Protein AF-A0A1G2L990-F1 (afdb_monomer_lite)

pLDDT: mean 76.05, std 19.03, range [28.67, 97.75]

Secondary structure (DSSP, 8-state):
----------------------S---THHHHHHHHHHHHHHHHHHHHHHHHHHHHHHHHHHHHHHHHHHHHHHHHHHHHHHHHHHHHHHHHHHHHHHHHHHHHHHHHHHHHHTHHHHHHHHHHHH-HHHHHHHHHHHHHHHHHHHHHHHHHHHHHHHHHHHHHHHHHTT---HHHHHHHHHHHHHHHHHHHHHHHHHHHHHTTTT-S-HHHHHHHHHHHHHHHHHHHHHHHHHHHHHHHHHTT-S------PPP-

Organism: NCBI:txid1802279

Foldseek 3Di:
DDDDDDDDDDDDDDDDDDDDDDDDPDPVVVVVVVVVVVVVVVVVVVVVVVVVVVVVVVVVVVVVVVVVVVVVVVVVVVVVVVVVVVVVVVVVVVVVVVLVVVLVVLVVVLVVCLVVLQVLVCVPPNNVVSVVVSVVLVVLLVVLVVLLVVLVVLLVVLVVLLVVVVVVVDDLPLLVVLSVVLVVLSSVLSVLSSVLSVLSSCLSPDPPNVVSVVVSVVSSVVSVVSSVSSVVSSVVSVVSVVPVDDPPPPPPDDD

Sequence (255 aa):
MNDMYSMKKYLSQIAITAGAAALLAPVAALGAFHEQLQKDAAGKREKIQQEREELKQKIEDQRDTIKEKGHAIKEELKERTTAIKQELEVRRTAAKQQMQTEIKKLRDDFRGKAEARKEEMNKKFGEKRSERIEQFFAKMVEKFERAIDRLDTLAEKIQTRINAATAQGKDMTNAHANLAVAQGKIDEAEKGLADAKAKYAELGATADAKKKFAEVKALVQDVEQKVKDAHAALVRTIADTKGMGTTTATTNPSQ

Radius of gyration: 48.28 Å; chains: 1; bounding box: 78×94×150 Å

Structure (mmCIF, N/CA/C/O backbone):
data_AF-A0A1G2L990-F1
#
_entry.id   AF-A0A1G2L990-F1
#
loop_
_atom_site.group_PDB
_atom_site.id
_atom_site.type_symbol
_atom_site.label_atom_id
_atom_site.label_alt_id
_atom_site.label_comp_id
_atom_site.label_asym_id
_atom_site.label_entity_id
_atom_site.label_seq_id
_atom_site.pdbx_PDB_ins_code
_atom_site.Cartn_x
_atom_site.Cartn_y
_atom_site.Cartn_z
_atom_site.occupancy
_atom_site.B_iso_or_equiv
_atom_site.auth_seq_id
_atom_site.auth_comp_id
_atom_site.auth_asym_id
_atom_site.auth_atom_id
_atom_site.pdbx_PDB_model_num
ATOM 1 N N . MET A 1 1 ? -8.397 -77.496 95.666 1.00 38.72 1 MET A N 1
ATOM 2 C CA . MET A 1 1 ? -7.299 -76.516 95.768 1.00 38.72 1 MET A CA 1
ATOM 3 C C . MET A 1 1 ? -7.917 -75.293 96.422 1.00 38.72 1 MET A C 1
ATOM 5 O O . MET A 1 1 ? -8.684 -74.608 95.767 1.00 38.72 1 MET A O 1
ATOM 9 N N . ASN A 1 2 ? -7.918 -75.205 97.757 1.00 33.75 2 ASN A N 1
ATOM 10 C CA . ASN A 1 2 ? -6.762 -74.807 98.584 1.00 33.75 2 ASN A CA 1
ATOM 11 C C . ASN A 1 2 ? -6.104 -73.570 97.964 1.00 33.75 2 ASN A C 1
ATOM 13 O O . ASN A 1 2 ? -5.690 -73.620 96.816 1.00 33.75 2 ASN A O 1
ATOM 17 N N . ASP A 1 3 ? -5.947 -72.454 98.645 1.00 38.12 3 ASP A N 1
ATOM 18 C CA . ASP A 1 3 ? -5.990 -72.201 100.075 1.00 38.12 3 ASP A CA 1
ATOM 19 C C . ASP A 1 3 ? -5.835 -70.689 100.247 1.00 38.12 3 ASP A C 1
ATOM 21 O O . ASP A 1 3 ? -5.322 -70.047 99.335 1.00 38.12 3 ASP A O 1
ATOM 25 N N . MET A 1 4 ? -6.149 -70.200 101.449 1.00 35.50 4 MET A N 1
ATOM 26 C CA . MET A 1 4 ? -5.451 -69.084 102.108 1.00 35.50 4 MET A CA 1
ATOM 27 C C . MET A 1 4 ? -5.459 -67.710 101.410 1.00 35.50 4 MET A C 1
ATOM 29 O O . MET A 1 4 ? -5.170 -67.548 100.241 1.00 35.50 4 MET A O 1
ATOM 33 N N . TYR A 1 5 ? -5.650 -66.571 102.053 1.00 47.28 5 TYR A N 1
ATOM 34 C CA . TYR A 1 5 ? -5.570 -66.092 103.430 1.00 47.28 5 TYR A CA 1
ATOM 35 C C . TYR A 1 5 ? -5.968 -64.608 103.246 1.00 47.28 5 TYR A C 1
ATOM 37 O O . TYR A 1 5 ? -5.609 -64.001 102.246 1.00 47.28 5 TYR A O 1
ATOM 45 N N . SER A 1 6 ? -6.616 -63.874 104.129 1.00 44.12 6 SER A N 1
ATOM 46 C CA . SER A 1 6 ? -6.988 -64.037 105.521 1.00 44.12 6 SER A CA 1
ATOM 47 C C . SER A 1 6 ? -7.579 -62.678 105.919 1.00 44.12 6 SER A C 1
ATOM 49 O O . SER A 1 6 ? -7.308 -61.675 105.261 1.00 44.12 6 SER A O 1
ATOM 51 N N . MET A 1 7 ? -8.230 -62.641 107.083 1.00 33.84 7 MET A N 1
ATOM 52 C CA . MET A 1 7 ? -8.298 -61.455 107.945 1.00 33.84 7 MET A CA 1
ATOM 53 C C . MET A 1 7 ? -9.273 -60.350 107.478 1.00 33.84 7 MET A C 1
ATOM 55 O O . MET A 1 7 ? -9.065 -59.705 106.470 1.00 33.84 7 MET A O 1
ATOM 59 N N . LYS A 1 8 ? -10.336 -59.969 108.194 1.00 36.00 8 LYS A N 1
ATOM 60 C CA . LYS A 1 8 ? -10.748 -60.124 109.601 1.00 36.00 8 LYS A CA 1
ATOM 61 C C . LYS A 1 8 ? -12.284 -59.994 109.602 1.00 36.00 8 LYS A C 1
ATOM 63 O O . LYS A 1 8 ? -12.819 -59.124 108.936 1.00 36.00 8 LYS A O 1
ATOM 68 N N . LYS A 1 9 ? -13.021 -60.967 110.138 1.00 35.91 9 LYS A N 1
ATOM 69 C CA . LYS A 1 9 ? -13.464 -61.040 111.541 1.00 35.91 9 LYS A CA 1
ATOM 70 C C . LYS A 1 9 ? -14.477 -59.938 111.916 1.00 35.91 9 LYS A C 1
ATOM 72 O O . LYS A 1 9 ? -14.134 -58.765 111.934 1.00 35.91 9 LYS A O 1
ATOM 77 N N . TYR A 1 10 ? -15.655 -60.415 112.330 1.00 41.53 10 TYR A N 1
ATOM 78 C CA . TYR A 1 10 ? -16.691 -59.761 113.141 1.00 41.53 10 TYR A CA 1
ATOM 79 C C . TYR A 1 10 ? -17.744 -58.899 112.436 1.00 41.53 10 TYR A C 1
ATOM 81 O O . TYR A 1 10 ? -17.697 -57.675 112.406 1.00 41.53 10 TYR A O 1
ATOM 89 N N . LEU A 1 11 ? -18.796 -59.600 112.005 1.00 34.50 11 LEU A N 1
ATOM 90 C CA . LEU A 1 11 ? -20.166 -59.125 112.161 1.00 34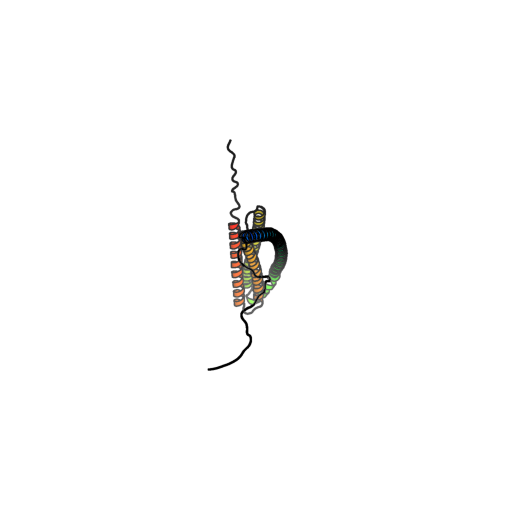.50 11 LEU A CA 1
ATOM 91 C C . LEU A 1 11 ? -20.481 -58.904 113.649 1.00 34.50 11 LEU A C 1
ATOM 93 O O . LEU A 1 11 ? -20.029 -59.669 114.501 1.00 34.50 11 LEU A O 1
ATOM 97 N N . SER A 1 12 ? -21.355 -57.925 113.896 1.00 38.62 12 SER A N 1
ATOM 98 C CA . SER A 1 12 ? -22.019 -57.609 115.167 1.00 38.62 12 SER A CA 1
ATOM 99 C C . SER A 1 12 ? -21.172 -56.813 116.175 1.00 38.62 12 SER A C 1
ATOM 101 O O . SER A 1 12 ? -20.545 -57.387 117.062 1.00 38.62 12 SER A O 1
ATOM 103 N N . GLN A 1 13 ? -21.231 -55.476 116.089 1.00 34.94 13 GLN A N 1
ATOM 104 C CA . GLN A 1 13 ? -21.965 -54.618 117.044 1.00 34.94 13 GLN A CA 1
ATOM 105 C C . GLN A 1 13 ? -21.786 -53.115 116.720 1.00 34.94 13 GLN A C 1
ATOM 107 O O . GLN A 1 13 ? -20.671 -52.650 116.539 1.00 34.94 13 GLN A O 1
ATOM 112 N N . ILE A 1 14 ? -22.925 -52.405 116.682 1.00 36.81 14 ILE A N 1
ATOM 113 C CA . ILE A 1 14 ? -23.180 -50.998 117.066 1.00 36.81 14 ILE A CA 1
ATOM 114 C C . ILE A 1 14 ? -22.254 -49.902 116.495 1.00 36.81 14 ILE A C 1
ATOM 116 O O . ILE A 1 14 ? -21.122 -49.761 116.935 1.00 36.81 14 ILE A O 1
ATOM 120 N N . ALA A 1 15 ? -22.800 -49.007 115.656 1.00 28.77 15 ALA A N 1
ATOM 121 C CA . ALA A 1 15 ? -22.884 -47.564 115.951 1.00 28.77 15 ALA A CA 1
ATOM 122 C C . ALA A 1 15 ? -23.345 -46.730 114.742 1.00 28.77 15 ALA A C 1
ATOM 124 O O . ALA A 1 15 ? -22.907 -46.893 113.609 1.00 28.77 15 ALA A O 1
ATOM 125 N N . ILE A 1 16 ? -24.232 -45.798 115.065 1.00 38.53 16 ILE A N 1
ATOM 126 C CA . ILE A 1 16 ? -24.655 -44.602 114.337 1.00 38.53 16 ILE A CA 1
ATOM 127 C C . ILE A 1 16 ? -23.441 -43.870 113.735 1.00 38.53 16 ILE A C 1
ATOM 129 O O . ILE A 1 16 ? -22.493 -43.611 114.468 1.00 38.53 16 ILE A O 1
ATOM 133 N N . THR A 1 17 ? -23.484 -43.480 112.453 1.00 31.38 17 THR A N 1
ATOM 134 C CA . THR A 1 17 ? -23.246 -42.096 111.964 1.00 31.38 17 THR A CA 1
ATOM 135 C C . THR A 1 17 ? -23.131 -42.013 110.432 1.00 31.38 17 THR A C 1
ATOM 137 O O . THR A 1 17 ? -22.339 -42.702 109.808 1.00 31.38 17 THR A O 1
ATOM 140 N N . ALA A 1 18 ? -23.944 -41.109 109.873 1.00 36.38 18 ALA A N 1
ATOM 141 C CA . ALA A 1 18 ? -23.727 -40.267 108.692 1.00 36.38 18 ALA A CA 1
ATOM 142 C C . ALA A 1 18 ? -23.198 -40.869 107.366 1.00 36.38 18 ALA A C 1
ATOM 144 O O . ALA A 1 18 ? -22.013 -41.127 107.204 1.00 36.38 18 ALA A O 1
ATOM 145 N N . GLY A 1 19 ? -24.061 -40.815 106.339 1.00 33.31 19 GLY A N 1
ATOM 146 C CA . GLY A 1 19 ? -23.653 -40.351 105.006 1.00 33.31 19 GLY A CA 1
ATOM 147 C C . GLY A 1 19 ? -23.638 -41.384 103.877 1.00 33.31 19 GLY A C 1
ATOM 148 O O . GLY A 1 19 ? -22.657 -42.092 103.711 1.00 33.31 19 GLY A O 1
ATOM 149 N N . ALA A 1 20 ? -24.700 -41.385 103.063 1.00 28.67 20 ALA A N 1
ATOM 150 C CA . ALA A 1 20 ? -24.732 -41.612 101.603 1.00 28.67 20 ALA A CA 1
ATOM 151 C C . ALA A 1 20 ? -26.210 -41.833 101.216 1.00 28.67 20 ALA A C 1
ATOM 153 O O . ALA A 1 20 ? -26.847 -42.755 101.702 1.00 28.67 20 ALA A O 1
ATOM 154 N N . ALA A 1 21 ? -26.870 -40.871 100.575 1.00 33.31 21 ALA A N 1
ATOM 155 C CA . ALA A 1 21 ? -26.838 -40.623 99.133 1.00 33.31 21 ALA A CA 1
ATOM 156 C C . ALA A 1 21 ? -27.882 -41.450 98.362 1.00 33.31 21 ALA A C 1
ATOM 158 O O . ALA A 1 21 ? -27.995 -42.658 98.523 1.00 33.31 21 ALA A O 1
ATOM 159 N N . ALA A 1 22 ? -28.560 -40.732 97.464 1.00 40.25 22 ALA A N 1
ATOM 160 C CA . ALA A 1 22 ? -29.404 -41.204 96.371 1.00 40.25 22 ALA A CA 1
ATOM 161 C C . ALA A 1 22 ? -30.767 -41.804 96.753 1.00 40.25 22 ALA A C 1
ATOM 163 O O . ALA A 1 22 ? -30.911 -42.989 97.018 1.00 40.25 22 ALA A O 1
ATOM 164 N N . LEU A 1 23 ? -31.813 -40.992 96.609 1.00 36.88 23 LEU A N 1
ATOM 165 C CA . LEU A 1 23 ? -32.682 -41.015 95.424 1.00 36.88 23 LEU A CA 1
ATOM 166 C C . LEU A 1 23 ? -33.702 -39.876 95.561 1.00 36.88 23 LEU A C 1
ATOM 168 O O . LEU A 1 23 ? -34.157 -39.599 96.662 1.00 36.88 23 LEU A O 1
ATOM 172 N N . LEU A 1 24 ? -34.056 -39.251 94.435 1.00 39.59 24 LEU A N 1
ATOM 173 C CA . LEU A 1 24 ? -34.906 -38.055 94.278 1.00 39.59 24 LEU A CA 1
ATOM 174 C C . LEU A 1 24 ? -34.139 -36.724 94.226 1.00 39.59 24 LEU A C 1
ATOM 176 O O . LEU A 1 24 ? -34.369 -35.803 95.005 1.00 39.59 24 LEU A O 1
ATOM 180 N N . ALA A 1 25 ? -33.279 -36.587 93.212 1.00 39.22 25 ALA A N 1
ATOM 181 C CA . ALA A 1 25 ? -33.087 -35.271 92.611 1.00 39.22 25 ALA A CA 1
ATOM 182 C C . ALA A 1 25 ? -34.423 -34.857 91.954 1.00 39.22 25 ALA A C 1
ATOM 184 O O . ALA A 1 25 ? -34.970 -35.632 91.162 1.00 39.22 25 ALA A O 1
ATOM 185 N N . PRO A 1 26 ? -34.985 -33.684 92.286 1.00 44.38 26 PRO A N 1
ATOM 186 C CA . PRO A 1 26 ? -36.263 -33.255 91.749 1.00 44.38 26 PRO A CA 1
ATOM 187 C C . PRO A 1 26 ? -36.109 -32.933 90.261 1.00 44.38 26 PRO A C 1
ATOM 189 O O . PRO A 1 26 ? -35.151 -32.283 89.844 1.00 44.38 26 PRO A O 1
ATOM 192 N N . VAL A 1 27 ? -37.103 -33.334 89.471 1.00 44.50 27 VAL A N 1
ATOM 193 C CA . VAL A 1 27 ? -37.299 -33.013 88.042 1.00 44.50 27 VAL A CA 1
ATOM 194 C C . VAL A 1 27 ? -37.083 -31.513 87.727 1.00 44.50 27 VAL A C 1
ATOM 196 O O . VAL A 1 27 ? -36.709 -31.157 86.611 1.00 44.50 27 VAL A O 1
ATOM 199 N N . ALA A 1 28 ? -37.201 -30.635 88.730 1.00 45.59 28 ALA A N 1
ATOM 200 C CA . ALA A 1 28 ? -36.853 -29.214 88.676 1.00 45.59 28 ALA A CA 1
ATOM 201 C C . ALA A 1 28 ? -35.387 -28.916 88.272 1.00 45.59 28 ALA A C 1
ATOM 203 O O . ALA A 1 28 ? -35.143 -27.941 87.565 1.00 45.59 28 ALA A O 1
ATOM 204 N N . ALA A 1 29 ? -34.413 -29.755 88.651 1.00 43.62 29 ALA A N 1
ATOM 205 C CA . ALA A 1 29 ? -33.001 -29.562 88.292 1.00 43.62 29 ALA A CA 1
ATOM 206 C C . ALA A 1 29 ? -32.713 -29.866 86.805 1.00 43.62 29 ALA A C 1
ATOM 208 O O . ALA A 1 29 ? -31.840 -29.247 86.202 1.00 43.62 29 ALA A O 1
ATOM 209 N N . LEU A 1 30 ? -33.489 -30.770 86.193 1.00 42.56 30 LEU A N 1
ATOM 210 C CA . LEU A 1 30 ? -33.446 -31.067 84.754 1.00 42.56 30 LEU A CA 1
ATOM 211 C C . LEU A 1 30 ? -34.097 -29.950 83.921 1.00 42.56 30 LEU A C 1
ATOM 213 O O . LEU A 1 30 ? -33.585 -29.607 82.858 1.00 42.56 30 LEU A O 1
ATOM 217 N N . GLY A 1 31 ? -35.179 -29.345 84.425 1.00 48.66 31 GLY A N 1
ATOM 218 C CA . GLY A 1 31 ? -35.819 -28.175 83.814 1.00 48.66 31 GLY A CA 1
ATOM 219 C C . GLY A 1 31 ? -34.922 -26.934 83.821 1.00 48.66 31 GLY A C 1
ATOM 220 O O . GLY A 1 31 ? -34.741 -26.311 82.779 1.00 48.66 31 GLY A O 1
ATOM 221 N N . ALA A 1 32 ? -34.274 -26.639 84.953 1.00 52.16 32 ALA A N 1
ATOM 222 C CA . ALA A 1 32 ? -33.323 -25.531 85.068 1.00 52.16 32 ALA A CA 1
ATOM 223 C C . ALA A 1 32 ? -32.085 -25.716 84.168 1.00 52.16 32 ALA A C 1
ATOM 225 O O . ALA A 1 32 ? -31.617 -24.759 83.559 1.00 52.16 32 ALA A O 1
ATOM 226 N N . PHE A 1 33 ? -31.585 -26.948 84.013 1.00 43.53 33 PHE A N 1
ATOM 227 C CA . PHE A 1 33 ? -30.478 -27.258 83.099 1.00 43.53 33 PHE A CA 1
ATOM 228 C C . PHE A 1 33 ? -30.886 -27.147 81.618 1.00 43.53 33 PHE A C 1
ATOM 230 O O . PHE A 1 33 ? -30.103 -26.677 80.794 1.00 43.53 33 PHE A O 1
ATOM 237 N N . HIS A 1 34 ? -32.121 -27.522 81.268 1.00 50.34 34 HIS A N 1
ATOM 238 C CA . HIS A 1 34 ? -32.665 -27.351 79.917 1.00 50.34 34 HIS A CA 1
ATOM 239 C C . HIS A 1 34 ? -32.915 -25.873 79.576 1.00 50.34 34 HIS A C 1
ATOM 241 O O . HIS A 1 34 ? -32.639 -25.446 78.459 1.00 50.34 34 HIS A O 1
ATOM 247 N N . GLU A 1 35 ? -33.371 -25.073 80.540 1.00 56.19 35 GLU A N 1
ATOM 248 C CA . GLU A 1 35 ? -33.550 -23.626 80.387 1.00 56.19 35 GLU A CA 1
ATOM 249 C C . GLU A 1 35 ? -32.202 -22.890 80.264 1.00 56.19 35 GLU A C 1
ATOM 251 O O . GLU A 1 35 ? -32.053 -22.002 79.422 1.00 56.19 35 GLU A O 1
ATOM 256 N N . GLN A 1 36 ? -31.188 -23.312 81.029 1.00 56.59 36 GLN A N 1
ATOM 257 C CA . GLN A 1 36 ? -29.809 -22.831 80.903 1.00 56.59 36 GLN A CA 1
ATOM 258 C C . GLN A 1 36 ? -29.223 -23.183 79.524 1.00 56.59 36 GLN A C 1
ATOM 260 O O . GLN A 1 36 ? -28.659 -22.323 78.854 1.00 56.59 36 GLN A O 1
ATOM 265 N N . LEU A 1 37 ? -29.430 -24.419 79.053 1.00 55.28 37 LEU A N 1
ATOM 266 C CA . LEU A 1 37 ? -29.022 -24.861 77.715 1.00 55.28 37 LEU A CA 1
ATOM 267 C C . LEU A 1 37 ? -29.757 -24.116 76.596 1.00 55.28 37 LEU A C 1
ATOM 269 O O . LEU A 1 37 ? -29.153 -23.836 75.563 1.00 55.28 37 LEU A O 1
ATOM 273 N N . GLN A 1 38 ? -31.035 -23.774 76.778 1.00 60.31 38 GLN A N 1
ATOM 274 C CA . GLN A 1 38 ? -31.780 -22.959 75.818 1.00 60.31 38 GLN A CA 1
ATOM 275 C C . GLN A 1 38 ? -31.287 -21.510 75.789 1.00 60.31 38 GLN A C 1
ATOM 277 O O . GLN A 1 38 ? -31.164 -20.953 74.700 1.00 60.31 38 GLN A O 1
ATOM 282 N N . LYS A 1 39 ? -30.938 -20.919 76.939 1.00 65.75 39 LYS A N 1
ATOM 283 C CA . LYS A 1 39 ? -30.324 -19.582 77.013 1.00 65.75 39 LYS A CA 1
ATOM 284 C C . LYS A 1 39 ? -28.916 -19.558 76.415 1.00 65.75 39 LYS A C 1
ATOM 286 O O . LYS A 1 39 ? -28.614 -18.663 75.632 1.00 65.75 39 LYS A O 1
ATOM 291 N N . ASP A 1 40 ? -28.096 -20.573 76.675 1.00 66.69 40 ASP A N 1
ATOM 292 C CA . ASP A 1 40 ? -26.763 -20.709 76.075 1.00 66.69 40 ASP A CA 1
ATOM 293 C C . ASP A 1 40 ? -26.837 -20.974 74.564 1.00 66.69 40 ASP A C 1
ATOM 295 O O . ASP A 1 40 ? -26.035 -20.445 73.791 1.00 66.69 40 ASP A O 1
ATOM 299 N N . ALA A 1 41 ? -27.813 -21.766 74.110 1.00 64.75 41 ALA A N 1
ATOM 300 C CA . ALA A 1 41 ? -28.073 -21.981 72.690 1.00 64.75 41 ALA A CA 1
ATOM 301 C C . ALA A 1 41 ? -28.624 -20.719 72.007 1.00 64.75 41 ALA A C 1
ATOM 303 O O . ALA A 1 41 ? -28.250 -20.444 70.867 1.00 64.75 41 ALA A O 1
ATOM 304 N N . ALA A 1 42 ? -29.472 -19.942 72.686 1.00 68.25 42 ALA A N 1
ATOM 305 C CA . ALA A 1 42 ? -29.973 -18.659 72.202 1.00 68.25 42 ALA A CA 1
ATOM 306 C C . ALA A 1 42 ? -28.839 -17.631 72.084 1.00 68.25 42 ALA A C 1
ATOM 308 O O . ALA A 1 42 ? -28.648 -17.084 71.004 1.00 68.25 42 ALA A O 1
ATOM 309 N N . GLY A 1 43 ? -28.003 -17.473 73.115 1.00 73.62 43 GLY A N 1
ATOM 310 C CA . GLY A 1 43 ? -26.844 -16.575 73.077 1.00 73.62 43 GLY A CA 1
ATOM 311 C C . GLY A 1 43 ? -25.787 -16.992 72.046 1.00 73.62 43 GLY A C 1
ATOM 312 O O . GLY A 1 43 ? -25.187 -16.143 71.389 1.00 73.62 43 GLY A O 1
ATOM 313 N N . LYS A 1 44 ? -25.583 -18.300 71.824 1.00 71.50 44 LYS A N 1
ATOM 314 C CA . LYS A 1 44 ? -24.739 -18.796 70.720 1.00 71.50 44 LYS A CA 1
ATOM 315 C C . LYS A 1 44 ? -25.341 -18.493 69.347 1.00 71.50 44 LYS A C 1
ATOM 317 O O . LYS A 1 44 ? -24.598 -18.140 68.438 1.00 71.50 44 LYS A O 1
ATOM 322 N N . ARG A 1 45 ? -26.660 -18.621 69.176 1.00 70.56 45 ARG A N 1
ATOM 323 C CA . ARG A 1 45 ? -27.350 -18.265 67.922 1.00 70.56 45 ARG A CA 1
ATOM 324 C C . ARG A 1 45 ? -27.274 -16.770 67.639 1.00 70.56 45 ARG A C 1
ATOM 326 O O . ARG A 1 45 ? -27.046 -16.405 66.495 1.00 70.56 45 ARG A O 1
ATOM 333 N N . GLU A 1 46 ? -27.412 -15.943 68.666 1.00 72.56 46 GLU A N 1
ATOM 334 C CA . GLU A 1 46 ? -27.314 -14.486 68.573 1.00 72.56 46 GLU A CA 1
ATOM 335 C C . GLU A 1 46 ? -25.898 -14.052 68.162 1.00 72.56 46 GLU A C 1
ATOM 337 O O . GLU A 1 46 ? -25.742 -13.291 67.212 1.00 72.56 46 GLU A O 1
ATOM 342 N N . LYS A 1 47 ? -24.855 -14.652 68.758 1.00 76.75 47 LYS A N 1
ATOM 343 C CA . LYS A 1 47 ? -23.457 -14.450 68.331 1.00 76.75 47 LYS A CA 1
ATOM 344 C C . LYS A 1 47 ? -23.203 -14.899 66.892 1.00 76.75 47 LYS A C 1
ATOM 346 O O . LYS A 1 47 ? -22.584 -14.171 66.130 1.00 76.75 47 LYS A O 1
ATOM 351 N N . ILE A 1 48 ? -23.719 -16.063 66.491 1.00 75.44 48 ILE A N 1
ATOM 352 C CA . ILE A 1 48 ? -23.592 -16.557 65.108 1.00 75.44 48 ILE A CA 1
ATOM 353 C C . ILE A 1 48 ? -24.338 -15.646 64.120 1.00 75.44 48 ILE A C 1
ATOM 355 O O . ILE A 1 48 ? -23.906 -15.498 62.978 1.00 75.44 48 ILE A O 1
ATOM 359 N N . GLN A 1 49 ? -25.466 -15.053 64.518 1.00 73.06 49 GLN A N 1
ATOM 360 C CA . GLN A 1 49 ? -26.195 -14.087 63.693 1.00 73.06 49 GLN A CA 1
ATOM 361 C C . GLN A 1 49 ? -25.413 -12.781 63.546 1.00 73.06 49 GLN A C 1
ATOM 363 O O . GLN A 1 49 ? -25.240 -12.328 62.419 1.00 73.06 49 GLN A O 1
ATOM 368 N N . GLN A 1 50 ? -24.864 -12.249 64.640 1.00 79.25 50 GLN A N 1
ATOM 369 C CA . GLN A 1 50 ? -24.002 -11.063 64.622 1.00 79.25 50 GLN A CA 1
ATOM 370 C C . GLN A 1 50 ? -22.751 -11.285 63.759 1.00 79.25 50 GLN A C 1
ATOM 372 O O . GLN A 1 50 ? -22.465 -10.488 62.870 1.00 79.25 50 GLN A O 1
ATOM 377 N N . GLU A 1 51 ? -22.062 -12.419 63.921 1.00 76.38 51 GLU A N 1
ATOM 378 C CA . GLU A 1 51 ? -20.907 -12.786 63.089 1.00 76.38 51 GLU A CA 1
ATOM 379 C C . GLU A 1 51 ? -21.279 -12.933 61.604 1.00 76.38 51 GLU A C 1
ATOM 381 O O . GLU A 1 51 ? -20.492 -12.580 60.727 1.00 76.38 51 GLU A O 1
ATOM 386 N N . ARG A 1 52 ? -22.482 -13.436 61.292 1.00 71.88 52 ARG A N 1
ATOM 387 C CA . ARG A 1 52 ? -22.978 -13.530 59.909 1.00 71.88 52 ARG A CA 1
ATOM 388 C C . ARG A 1 52 ? -23.307 -12.168 59.315 1.00 71.88 52 ARG A C 1
ATOM 390 O O . ARG A 1 52 ? -23.035 -11.978 58.134 1.00 71.88 52 ARG A O 1
ATOM 397 N N . GLU A 1 53 ? -23.894 -11.256 60.083 1.00 80.69 53 GLU A N 1
ATOM 398 C CA . GLU A 1 53 ? -24.175 -9.889 59.632 1.00 80.69 53 GLU A CA 1
ATOM 399 C C . GLU A 1 53 ? -22.881 -9.111 59.389 1.00 80.69 53 GLU A C 1
ATOM 401 O O . GLU A 1 53 ? -22.714 -8.550 58.307 1.00 80.69 53 GLU A O 1
ATOM 406 N N . GLU A 1 54 ? -21.919 -9.187 60.311 1.00 81.25 54 GLU A N 1
ATOM 407 C CA . GLU A 1 54 ? -20.590 -8.593 60.129 1.00 81.25 54 GLU A CA 1
ATOM 408 C C . GLU A 1 54 ? -19.845 -9.192 58.931 1.00 81.25 54 GLU A C 1
ATOM 410 O O . GLU A 1 54 ? -19.206 -8.474 58.160 1.00 81.25 54 GLU A O 1
ATOM 415 N N . LEU A 1 55 ? -19.909 -10.516 58.751 1.00 79.31 55 LEU A N 1
ATOM 416 C CA . LEU A 1 55 ? -19.294 -11.182 57.605 1.00 79.31 55 LEU A CA 1
ATOM 417 C C . LEU A 1 55 ? -19.962 -10.753 56.294 1.00 79.31 55 LEU A C 1
ATOM 419 O O . LEU A 1 55 ? -19.274 -10.549 55.296 1.00 79.31 55 LEU A O 1
ATOM 423 N N . LYS A 1 56 ? -21.289 -10.596 56.288 1.00 80.94 56 LYS A N 1
ATOM 424 C CA . LYS A 1 56 ? -22.049 -10.153 55.116 1.00 80.94 56 LYS A CA 1
ATOM 425 C C . LYS A 1 56 ? -21.696 -8.713 54.738 1.00 80.94 56 LYS A C 1
ATOM 427 O O . LYS A 1 56 ? -21.441 -8.473 53.561 1.00 80.94 56 LYS A O 1
ATOM 432 N N . GLN A 1 57 ? -21.579 -7.820 55.722 1.00 82.75 57 GLN A N 1
ATOM 433 C CA . GLN A 1 57 ? -21.072 -6.457 55.527 1.00 82.75 57 GLN A CA 1
ATOM 434 C C . GLN A 1 57 ? -19.651 -6.458 54.959 1.00 82.75 57 GLN A C 1
ATOM 436 O O . GLN A 1 57 ? -19.417 -5.866 53.913 1.00 82.75 57 GLN A O 1
ATOM 441 N N . LYS A 1 58 ? -18.721 -7.217 55.556 1.00 83.94 58 LYS A N 1
ATOM 442 C CA . LYS A 1 58 ? -17.341 -7.320 55.046 1.00 83.94 58 LYS A CA 1
ATOM 443 C C . LYS A 1 58 ? -17.280 -7.831 53.604 1.00 83.94 58 LYS A C 1
ATOM 445 O O . LYS A 1 58 ? -16.441 -7.374 52.834 1.00 83.94 58 LYS A O 1
ATOM 450 N N . ILE A 1 59 ? -18.142 -8.781 53.234 1.00 78.62 59 ILE A N 1
ATOM 451 C CA . ILE A 1 59 ? -18.226 -9.303 51.863 1.00 78.62 59 ILE A CA 1
ATOM 452 C C . ILE A 1 59 ? -18.789 -8.247 50.900 1.00 78.62 59 ILE A C 1
ATOM 454 O O . ILE A 1 59 ? -18.289 -8.137 49.780 1.00 78.62 59 ILE A O 1
ATOM 458 N N . GLU A 1 60 ? -19.807 -7.482 51.302 1.00 77.81 60 GLU A N 1
ATOM 459 C CA . GLU A 1 60 ? -20.338 -6.364 50.508 1.00 77.81 60 GLU A CA 1
ATOM 460 C C . GLU A 1 60 ? -19.285 -5.277 50.298 1.00 77.81 60 GLU A C 1
ATOM 462 O O . GLU A 1 60 ? -18.995 -4.940 49.149 1.00 77.81 60 GLU A O 1
ATOM 467 N N . ASP A 1 61 ? -18.618 -4.848 51.369 1.00 84.00 61 ASP A N 1
ATOM 468 C CA . ASP A 1 61 ? -17.551 -3.851 51.316 1.00 84.00 61 ASP A CA 1
ATOM 469 C C . ASP A 1 61 ? -16.418 -4.310 50.391 1.00 84.00 61 ASP A C 1
ATOM 471 O O . ASP A 1 61 ? -15.988 -3.572 49.501 1.00 84.00 61 ASP A O 1
ATOM 475 N N . GLN A 1 62 ? -15.968 -5.565 50.529 1.00 76.44 62 GLN A N 1
ATOM 476 C CA . GLN A 1 62 ? -14.952 -6.151 49.651 1.00 76.44 62 GLN A CA 1
ATOM 477 C C . GLN A 1 62 ? -15.408 -6.205 48.193 1.00 76.44 62 GLN A C 1
ATOM 479 O O . GLN A 1 62 ? -14.621 -5.910 47.290 1.00 76.44 62 GLN A O 1
ATOM 484 N N . ARG A 1 63 ? -16.666 -6.574 47.936 1.00 79.31 63 ARG A N 1
ATOM 485 C CA . ARG A 1 63 ? -17.223 -6.625 46.582 1.00 79.31 63 ARG A CA 1
ATOM 486 C C . ARG A 1 63 ? -17.255 -5.238 45.952 1.00 79.31 63 ARG A C 1
ATOM 488 O O . ARG A 1 63 ? -16.920 -5.116 44.774 1.00 79.31 63 ARG A O 1
ATOM 495 N N . ASP A 1 64 ? -17.626 -4.216 46.708 1.00 85.69 64 ASP A N 1
ATOM 496 C CA . ASP A 1 64 ? -17.660 -2.841 46.219 1.00 85.69 64 ASP A CA 1
ATOM 497 C C . ASP A 1 64 ? -16.247 -2.291 46.009 1.00 85.69 64 ASP A C 1
ATOM 499 O O . ASP A 1 64 ? -15.969 -1.751 44.937 1.00 85.69 64 ASP A O 1
ATOM 503 N N . THR A 1 65 ? -15.294 -2.604 46.897 1.00 81.31 65 THR A N 1
ATOM 504 C CA . THR A 1 65 ? -13.878 -2.256 46.671 1.00 81.31 65 THR A CA 1
ATOM 505 C C . THR A 1 65 ? -13.319 -2.924 45.408 1.00 81.31 65 THR A C 1
ATOM 507 O O . THR A 1 65 ? -12.529 -2.334 44.669 1.00 81.31 65 THR A O 1
ATOM 510 N N . ILE A 1 66 ? -13.697 -4.181 45.147 1.00 78.75 66 ILE A N 1
ATOM 511 C CA . ILE A 1 66 ? -13.284 -4.914 43.942 1.00 78.75 66 ILE A CA 1
ATOM 512 C C . ILE A 1 66 ? -13.913 -4.295 42.690 1.00 78.75 66 ILE A C 1
ATOM 514 O O . ILE A 1 66 ? -13.222 -4.165 41.679 1.00 78.75 66 ILE A O 1
ATOM 518 N N . LYS A 1 67 ? -15.188 -3.888 42.733 1.00 80.38 67 LYS A N 1
ATOM 519 C CA . LYS A 1 67 ? -15.835 -3.183 41.614 1.00 80.38 67 LYS A CA 1
ATOM 520 C C . LYS A 1 67 ? -15.146 -1.854 41.327 1.00 80.38 67 LYS A C 1
ATOM 522 O O . LYS A 1 67 ? -14.850 -1.587 40.167 1.00 80.38 67 LYS A O 1
ATOM 527 N N . GLU A 1 68 ? -14.858 -1.054 42.349 1.00 81.19 68 GLU A N 1
ATOM 528 C CA . GLU A 1 68 ? -14.166 0.232 42.198 1.00 81.19 68 GLU A CA 1
ATOM 529 C C . GLU A 1 68 ? -12.774 0.055 41.593 1.00 81.19 68 GLU A C 1
ATOM 531 O O . GLU A 1 68 ? -12.444 0.704 40.601 1.00 81.19 68 GLU A O 1
ATOM 536 N N . LYS A 1 69 ? -11.985 -0.897 42.109 1.00 80.25 69 LYS A N 1
ATOM 537 C CA . LYS A 1 69 ? -10.679 -1.243 41.530 1.00 80.25 69 LYS A CA 1
ATOM 538 C C . LYS A 1 69 ? -10.810 -1.760 40.099 1.00 80.25 69 LYS A C 1
ATOM 540 O O . LYS A 1 69 ? -10.013 -1.390 39.246 1.00 80.25 69 LYS A O 1
ATOM 545 N N . GLY A 1 70 ? -11.823 -2.576 39.813 1.00 74.19 70 GLY A N 1
ATOM 546 C CA . GLY A 1 70 ? -12.117 -3.058 38.465 1.00 74.19 70 GLY A CA 1
ATOM 547 C C . GLY A 1 70 ? -12.466 -1.926 37.494 1.00 74.19 70 GLY A C 1
ATOM 548 O O . GLY A 1 70 ? -11.985 -1.925 36.362 1.00 74.19 70 GLY A O 1
ATOM 549 N N . HIS A 1 71 ? -13.249 -0.939 37.935 1.00 80.56 71 HIS A N 1
ATOM 550 C CA . HIS A 1 71 ? -13.547 0.269 37.166 1.00 80.56 71 HIS A CA 1
ATOM 551 C C . HIS A 1 71 ? -12.298 1.123 36.943 1.00 80.56 71 HIS A C 1
ATOM 553 O O . HIS A 1 71 ? -12.035 1.496 35.803 1.00 80.56 71 HIS A O 1
ATOM 559 N N . ALA A 1 72 ? -11.496 1.360 37.982 1.00 81.25 72 ALA A N 1
ATOM 560 C CA . ALA A 1 72 ? -10.252 2.119 37.878 1.00 81.25 72 ALA A CA 1
ATOM 561 C C . ALA A 1 72 ? -9.266 1.465 36.897 1.00 81.25 72 ALA A C 1
ATOM 563 O O . ALA A 1 72 ? -8.773 2.126 35.988 1.00 81.25 72 ALA A O 1
ATOM 564 N N . ILE A 1 73 ? -9.063 0.147 37.006 1.00 78.19 73 ILE A N 1
ATOM 565 C CA . ILE A 1 73 ? -8.221 -0.617 36.076 1.00 78.19 73 ILE A CA 1
ATOM 566 C C . ILE A 1 73 ? -8.777 -0.531 34.654 1.00 78.19 73 ILE A C 1
ATOM 568 O O . ILE A 1 73 ? -8.014 -0.373 33.708 1.00 78.19 73 ILE A O 1
ATOM 572 N N . LYS A 1 74 ? -10.099 -0.631 34.473 1.00 76.69 74 LYS A N 1
ATOM 573 C CA . LYS A 1 74 ? -10.723 -0.548 33.147 1.00 76.69 74 LYS A CA 1
ATOM 574 C C . LYS A 1 74 ? -10.524 0.824 32.504 1.00 76.69 74 LYS A C 1
ATOM 576 O O . LYS A 1 74 ? -10.250 0.872 31.306 1.00 76.69 74 LYS A O 1
ATOM 581 N N . GLU A 1 75 ? -10.671 1.909 33.258 1.00 79.06 75 GLU A N 1
ATOM 582 C CA . GLU A 1 75 ? -10.422 3.260 32.747 1.00 79.06 75 GLU A CA 1
ATOM 583 C C . GLU A 1 75 ? -8.933 3.477 32.447 1.00 79.06 75 GLU A C 1
ATOM 585 O O . GLU A 1 75 ? -8.600 3.881 31.336 1.00 79.06 75 GLU A O 1
ATOM 590 N N . GLU A 1 76 ? -8.027 3.064 33.336 1.00 76.88 76 GLU A N 1
ATOM 591 C CA . GLU A 1 76 ? -6.580 3.145 33.091 1.00 76.88 76 GLU A CA 1
ATOM 592 C C . GLU A 1 76 ? -6.162 2.327 31.854 1.00 76.88 76 GLU A C 1
ATOM 594 O O . GLU A 1 76 ? -5.352 2.762 31.033 1.00 76.88 76 GLU A O 1
ATOM 599 N N . LEU A 1 77 ? -6.749 1.141 31.664 1.00 76.44 77 LEU A N 1
ATOM 600 C CA . LEU A 1 77 ? -6.488 0.308 30.493 1.00 76.44 77 LEU A CA 1
ATOM 601 C C . LEU A 1 77 ? -7.003 0.968 29.207 1.00 76.44 77 LEU A C 1
ATOM 603 O O . LEU A 1 77 ? -6.336 0.880 28.173 1.00 76.44 77 LEU A O 1
ATOM 607 N N . LYS A 1 78 ? -8.167 1.634 29.248 1.00 74.75 78 LYS A N 1
ATOM 608 C CA . LYS A 1 78 ? -8.679 2.411 28.108 1.00 74.75 78 LYS A CA 1
ATOM 609 C C . LYS A 1 78 ? -7.737 3.557 27.770 1.00 74.75 78 LYS A C 1
ATOM 611 O O . LYS A 1 78 ? -7.393 3.685 26.601 1.00 74.75 78 LYS A O 1
ATOM 616 N N . GLU A 1 79 ? -7.289 4.324 28.760 1.00 79.38 79 GLU A N 1
ATOM 617 C CA . GLU A 1 79 ? -6.362 5.448 28.576 1.00 79.38 79 GLU A CA 1
ATOM 618 C C . GLU A 1 79 ? -5.011 4.998 28.010 1.00 79.38 79 GLU A C 1
ATOM 620 O O . GLU A 1 79 ? -4.499 5.576 27.052 1.00 79.38 79 GLU A O 1
ATOM 625 N N . ARG A 1 80 ? -4.447 3.903 28.529 1.00 73.25 80 ARG A N 1
ATOM 626 C CA . ARG A 1 80 ? -3.219 3.316 27.972 1.00 73.25 80 ARG A CA 1
ATOM 627 C C . ARG A 1 80 ? -3.430 2.834 26.540 1.00 73.25 80 ARG A C 1
ATOM 629 O O . ARG A 1 80 ? -2.578 3.046 25.682 1.00 73.25 80 ARG A O 1
ATOM 636 N N . THR A 1 81 ? -4.573 2.214 26.258 1.00 66.81 81 THR A N 1
ATOM 637 C CA . THR A 1 81 ? -4.900 1.735 24.909 1.00 66.81 81 THR A CA 1
ATOM 638 C C . THR A 1 81 ? -5.095 2.893 23.928 1.00 66.81 81 THR A C 1
ATOM 640 O O . THR A 1 81 ? -4.650 2.796 22.783 1.00 66.81 81 THR A O 1
ATOM 643 N N . THR A 1 82 ? -5.738 3.992 24.334 1.00 76.75 82 THR A N 1
ATOM 644 C CA . THR A 1 82 ? -5.897 5.184 23.487 1.00 76.75 82 THR A CA 1
ATOM 645 C C . THR A 1 82 ? -4.560 5.877 23.250 1.00 76.75 82 THR A C 1
ATOM 647 O O . THR A 1 82 ? -4.269 6.212 22.103 1.00 76.75 82 THR A O 1
ATOM 650 N N . ALA A 1 83 ? -3.713 6.002 24.274 1.00 74.81 83 ALA A N 1
ATOM 651 C CA . ALA A 1 83 ? -2.371 6.565 24.141 1.00 74.81 83 ALA A CA 1
ATOM 652 C C . ALA A 1 83 ? -1.488 5.744 23.182 1.00 74.81 83 ALA A C 1
ATOM 654 O O . ALA A 1 83 ? -0.882 6.304 22.270 1.00 74.81 83 ALA A O 1
ATOM 655 N N . ILE A 1 84 ? -1.482 4.410 23.309 1.00 67.00 84 ILE A N 1
ATOM 656 C CA . ILE A 1 84 ? -0.741 3.516 22.399 1.00 67.00 84 ILE A CA 1
ATOM 657 C C . ILE A 1 84 ? -1.251 3.648 20.958 1.00 67.00 84 ILE A C 1
ATOM 659 O O . ILE A 1 84 ? -0.452 3.690 20.022 1.00 67.00 84 ILE A O 1
ATOM 663 N N . LYS A 1 85 ? -2.574 3.732 20.755 1.00 68.38 85 LYS A N 1
ATOM 664 C CA . LYS A 1 85 ? -3.155 3.948 19.420 1.00 68.38 85 LYS A CA 1
ATOM 665 C C . LYS A 1 85 ? -2.696 5.270 18.812 1.00 68.38 85 LYS A C 1
ATOM 667 O O . LYS A 1 85 ? -2.288 5.279 17.656 1.00 68.38 85 LYS A O 1
ATOM 672 N N . GLN A 1 86 ? -2.722 6.355 19.584 1.00 71.88 86 GLN A N 1
ATOM 673 C CA . GLN A 1 86 ? -2.265 7.668 19.125 1.00 71.88 86 GLN A CA 1
ATOM 674 C C . GLN A 1 86 ? -0.777 7.652 18.760 1.00 71.88 86 GLN A C 1
ATOM 676 O O . GLN A 1 86 ? -0.403 8.129 17.691 1.00 71.88 86 GLN A O 1
ATOM 681 N N . GLU A 1 87 ? 0.073 7.048 19.592 1.00 69.94 87 GLU A N 1
ATOM 682 C CA . GLU A 1 87 ? 1.503 6.930 19.296 1.00 69.94 87 GLU A CA 1
ATOM 683 C C . GLU A 1 87 ? 1.757 6.103 18.025 1.00 69.94 87 GLU A C 1
ATOM 685 O O . GLU A 1 87 ? 2.565 6.487 17.176 1.00 69.94 87 GLU A O 1
ATOM 690 N N . LEU A 1 88 ? 1.037 4.990 17.853 1.00 65.88 88 LEU A N 1
ATOM 691 C CA . LEU A 1 88 ? 1.117 4.169 16.646 1.00 65.88 88 LEU A CA 1
ATOM 692 C C . LEU A 1 88 ? 0.658 4.925 15.396 1.00 65.88 88 LEU A C 1
ATOM 694 O O . LEU A 1 88 ? 1.302 4.800 14.356 1.00 65.88 88 LEU A O 1
ATOM 698 N N . GLU A 1 89 ? -0.410 5.721 15.470 1.00 70.62 89 GLU A N 1
ATOM 699 C CA . GLU A 1 89 ? -0.855 6.561 14.352 1.00 70.62 89 GLU A CA 1
ATOM 700 C C . GLU A 1 89 ? 0.181 7.631 13.989 1.00 70.62 89 GLU A C 1
ATOM 702 O O . GLU A 1 89 ? 0.481 7.824 12.808 1.00 70.62 89 GLU A O 1
ATOM 707 N N . VAL A 1 90 ? 0.803 8.273 14.981 1.00 76.06 90 VAL A N 1
ATOM 708 C CA . VAL A 1 90 ? 1.888 9.242 14.752 1.00 76.06 90 VAL A CA 1
ATOM 709 C C . VAL A 1 90 ? 3.090 8.563 14.095 1.00 76.06 90 VAL A C 1
ATOM 711 O O . VAL A 1 90 ? 3.595 9.040 13.080 1.00 76.06 90 VAL A O 1
ATOM 714 N N . ARG A 1 91 ? 3.524 7.403 14.601 1.00 68.81 91 ARG A N 1
ATOM 715 C CA . ARG A 1 91 ? 4.622 6.643 13.981 1.00 68.81 91 ARG A CA 1
ATOM 716 C C . ARG A 1 91 ? 4.275 6.200 12.563 1.00 68.81 91 ARG A C 1
ATOM 718 O O . ARG A 1 91 ? 5.120 6.282 11.677 1.00 68.81 91 ARG A O 1
ATOM 725 N N . ARG A 1 92 ? 3.037 5.761 12.327 1.00 71.25 92 ARG A N 1
ATOM 726 C CA . ARG A 1 92 ? 2.569 5.320 11.008 1.00 71.25 92 ARG A CA 1
ATOM 727 C C . ARG A 1 92 ? 2.518 6.471 10.009 1.00 71.25 92 ARG A C 1
ATOM 729 O O . ARG A 1 92 ? 2.943 6.296 8.872 1.00 71.25 92 ARG A O 1
ATOM 736 N N . THR A 1 93 ? 2.035 7.639 10.418 1.00 76.19 93 THR A N 1
ATOM 737 C CA . THR A 1 93 ? 1.998 8.831 9.558 1.00 76.19 93 THR A CA 1
ATOM 738 C C . THR A 1 93 ? 3.401 9.352 9.259 1.00 76.19 93 THR A C 1
ATOM 740 O O . THR A 1 93 ? 3.699 9.619 8.098 1.00 76.19 93 THR A O 1
ATOM 743 N N . ALA A 1 94 ? 4.292 9.399 10.253 1.00 77.31 94 ALA A N 1
ATOM 744 C CA . ALA A 1 94 ? 5.694 9.762 10.053 1.00 77.31 94 ALA A CA 1
ATOM 745 C C . ALA A 1 94 ? 6.413 8.784 9.107 1.00 77.31 94 ALA A C 1
ATOM 747 O O . ALA A 1 94 ? 7.073 9.212 8.160 1.00 77.31 94 ALA A O 1
ATOM 748 N N . ALA A 1 95 ? 6.228 7.475 9.301 1.00 73.81 95 ALA A N 1
ATOM 749 C CA . ALA A 1 95 ? 6.779 6.454 8.413 1.00 73.81 95 ALA A CA 1
ATOM 750 C C . ALA A 1 95 ? 6.217 6.574 6.987 1.00 73.81 95 ALA A C 1
ATOM 752 O O . ALA A 1 95 ? 6.978 6.496 6.023 1.00 73.81 95 ALA A O 1
ATOM 753 N N . LYS A 1 96 ? 4.908 6.833 6.834 1.00 74.94 96 LYS A N 1
ATOM 754 C CA . LYS A 1 96 ? 4.282 7.073 5.524 1.00 74.94 96 LYS A CA 1
ATOM 755 C C . LYS A 1 96 ? 4.884 8.302 4.841 1.00 74.94 96 LYS A C 1
ATOM 757 O O . LYS A 1 96 ? 5.208 8.240 3.662 1.00 74.94 96 LYS A O 1
ATOM 762 N N . GLN A 1 97 ? 5.082 9.399 5.570 1.00 78.50 97 GLN A N 1
ATOM 763 C CA . GLN A 1 97 ? 5.699 10.612 5.029 1.00 78.50 97 GLN A CA 1
ATOM 764 C C . GLN A 1 97 ? 7.143 10.369 4.585 1.00 78.50 97 GLN A C 1
ATOM 766 O O . GLN A 1 97 ? 7.510 10.759 3.478 1.00 78.50 97 GLN A O 1
ATOM 771 N N . GLN A 1 98 ? 7.948 9.687 5.403 1.00 79.25 98 GLN A N 1
ATOM 772 C CA . GLN A 1 98 ? 9.313 9.312 5.029 1.00 79.25 98 GLN A CA 1
ATOM 773 C C . GLN A 1 98 ? 9.313 8.462 3.756 1.00 79.25 98 GLN A C 1
ATOM 775 O O . GLN A 1 98 ? 9.975 8.821 2.782 1.00 79.25 98 GLN A O 1
ATOM 780 N N . MET A 1 99 ? 8.478 7.423 3.711 1.00 74.62 99 MET A N 1
ATOM 781 C CA . MET A 1 99 ? 8.338 6.562 2.539 1.00 74.62 99 MET A CA 1
ATOM 782 C C . MET A 1 99 ? 7.926 7.359 1.293 1.00 74.62 99 MET A C 1
ATOM 784 O O . MET A 1 99 ? 8.560 7.237 0.248 1.00 74.62 99 MET A O 1
ATOM 788 N N . GLN A 1 100 ? 6.938 8.252 1.402 1.00 75.50 100 GLN A N 1
ATOM 789 C CA . GLN A 1 100 ? 6.524 9.122 0.299 1.00 75.50 100 GLN A CA 1
ATOM 790 C C . GLN A 1 100 ? 7.660 10.032 -0.183 1.00 75.50 100 GLN A C 1
ATOM 792 O O . GLN A 1 100 ? 7.801 10.252 -1.388 1.00 75.50 100 GLN A O 1
ATOM 797 N N . THR A 1 101 ? 8.488 10.569 0.719 1.00 82.50 101 THR A N 1
ATOM 798 C CA . THR A 1 101 ? 9.641 11.391 0.316 1.00 82.50 101 THR A CA 1
ATOM 799 C C . THR A 1 101 ? 10.708 10.577 -0.408 1.00 82.50 101 THR A C 1
ATOM 801 O O . THR A 1 101 ? 11.244 11.041 -1.414 1.00 82.50 101 THR A O 1
ATOM 804 N N . GLU A 1 102 ? 10.990 9.358 0.049 1.00 80.44 102 GLU A N 1
ATOM 805 C CA . GLU A 1 102 ? 11.931 8.453 -0.613 1.00 80.44 102 GLU A CA 1
ATOM 806 C C . GLU A 1 102 ? 11.418 8.024 -1.990 1.00 80.44 102 GLU A C 1
ATOM 808 O O . GLU A 1 102 ? 12.164 8.061 -2.967 1.00 80.44 102 GLU A O 1
ATOM 813 N N . ILE A 1 103 ? 10.125 7.717 -2.107 1.00 76.88 103 ILE A N 1
ATOM 814 C CA . ILE A 1 103 ? 9.491 7.371 -3.383 1.00 76.88 103 ILE A CA 1
ATOM 815 C C . ILE A 1 103 ? 9.519 8.553 -4.352 1.00 76.88 103 ILE A C 1
ATOM 817 O O . ILE A 1 103 ? 9.798 8.359 -5.536 1.00 76.88 103 ILE A O 1
ATOM 821 N N . LYS A 1 104 ? 9.269 9.780 -3.877 1.00 81.06 104 LYS A N 1
ATOM 822 C CA . LYS A 1 104 ? 9.404 10.989 -4.705 1.00 81.06 104 LYS A CA 1
ATOM 823 C C . LYS A 1 104 ? 10.830 11.149 -5.217 1.00 81.06 104 LYS A C 1
ATOM 825 O O . LYS A 1 104 ? 11.015 11.308 -6.419 1.00 81.06 104 LYS A O 1
ATOM 830 N N . LYS A 1 105 ? 11.831 10.993 -4.347 1.00 84.88 105 LYS A N 1
ATOM 831 C CA . LYS A 1 105 ? 13.240 11.007 -4.764 1.00 84.88 105 LYS A CA 1
ATOM 832 C C . LYS A 1 105 ? 13.524 9.936 -5.812 1.00 84.88 105 LYS A C 1
ATOM 834 O O . LYS A 1 105 ? 14.108 10.248 -6.835 1.00 84.88 105 LYS A O 1
ATOM 839 N N . LEU A 1 106 ? 13.050 8.705 -5.617 1.00 81.31 106 LEU A N 1
ATOM 840 C CA . LEU A 1 106 ? 13.201 7.622 -6.595 1.00 81.31 106 LEU A CA 1
ATOM 841 C C . LEU A 1 106 ? 12.496 7.923 -7.926 1.00 81.31 106 LEU A C 1
ATOM 843 O O . LEU A 1 106 ? 12.996 7.545 -8.984 1.00 81.31 106 LEU A O 1
ATOM 847 N N . ARG A 1 107 ? 11.336 8.590 -7.898 1.00 82.31 107 ARG A N 1
ATOM 848 C CA . ARG A 1 107 ? 10.605 9.047 -9.092 1.00 82.31 107 ARG A CA 1
ATOM 849 C C . ARG A 1 107 ? 11.424 10.087 -9.861 1.00 82.31 107 ARG A C 1
ATOM 851 O O . ARG A 1 107 ? 11.563 9.949 -11.077 1.00 82.31 107 ARG A O 1
ATOM 858 N N . ASP A 1 108 ? 12.003 11.055 -9.164 1.00 84.88 108 ASP A N 1
ATOM 859 C CA . ASP A 1 108 ? 12.823 12.106 -9.770 1.00 84.88 108 ASP A CA 1
ATOM 860 C C . ASP A 1 108 ? 14.154 11.553 -10.289 1.00 84.88 108 ASP A C 1
ATOM 862 O O . ASP A 1 108 ? 14.501 11.778 -11.448 1.00 84.88 108 ASP A O 1
ATOM 866 N N . ASP A 1 109 ? 14.836 10.721 -9.501 1.00 85.81 109 ASP A N 1
ATOM 867 C CA . ASP A 1 109 ? 16.048 10.003 -9.901 1.00 85.81 109 ASP A CA 1
ATOM 868 C C . ASP A 1 109 ? 15.813 9.143 -11.144 1.00 85.81 109 ASP A C 1
ATOM 870 O O . ASP A 1 109 ? 16.636 9.110 -12.063 1.00 85.81 109 ASP A O 1
ATOM 874 N N . PHE A 1 110 ? 14.677 8.443 -11.197 1.00 85.25 110 PHE A N 1
ATOM 875 C CA . PHE A 1 110 ? 14.330 7.612 -12.339 1.00 85.25 110 PHE A CA 1
ATOM 876 C C . PHE A 1 110 ? 14.158 8.445 -13.613 1.00 85.25 110 PHE A C 1
ATOM 878 O O . PHE A 1 110 ? 14.618 8.018 -14.675 1.00 85.25 110 PHE A O 1
ATOM 885 N N . ARG A 1 111 ? 13.532 9.625 -13.516 1.00 84.06 111 ARG A N 1
ATOM 886 C CA . ARG A 1 111 ? 13.368 10.555 -14.644 1.00 84.06 111 ARG A CA 1
ATOM 887 C C . ARG A 1 111 ? 14.698 11.197 -15.039 1.00 84.06 111 ARG A C 1
ATOM 889 O O . ARG A 1 111 ? 15.020 11.220 -16.221 1.00 84.06 111 ARG A O 1
ATOM 896 N N . GLY A 1 112 ? 15.498 11.634 -14.068 1.00 84.00 112 GLY A N 1
ATOM 897 C CA . GLY A 1 112 ? 16.796 12.269 -14.306 1.00 84.00 112 GLY A CA 1
ATOM 898 C C . GLY A 1 112 ? 17.821 11.338 -14.957 1.00 84.00 112 GLY A C 1
ATOM 899 O O . GLY A 1 112 ? 18.623 11.774 -15.775 1.00 84.00 112 GLY A O 1
ATOM 900 N N . LYS A 1 113 ? 17.764 10.034 -14.661 1.00 86.12 113 LYS A N 1
ATOM 901 C CA . LYS A 1 113 ? 18.674 9.025 -15.234 1.00 86.12 113 LYS A CA 1
ATOM 902 C C . LYS A 1 113 ? 18.201 8.455 -16.583 1.00 86.12 113 LYS A C 1
ATOM 904 O O . LYS A 1 113 ? 18.807 7.505 -17.071 1.00 86.12 113 LYS A O 1
ATOM 909 N N . ALA A 1 114 ? 17.135 8.990 -17.187 1.00 83.19 114 ALA A N 1
ATOM 910 C CA . ALA A 1 114 ? 16.551 8.438 -18.413 1.00 83.19 114 ALA A CA 1
ATOM 911 C C . ALA A 1 114 ? 17.499 8.492 -19.621 1.00 83.19 114 ALA A C 1
ATOM 913 O O . ALA A 1 114 ? 17.689 7.473 -20.282 1.00 83.19 114 ALA A O 1
ATOM 914 N N . GLU A 1 115 ? 18.144 9.634 -19.875 1.00 82.44 115 GLU A N 1
ATOM 915 C CA . GLU A 1 115 ? 19.068 9.776 -21.012 1.00 82.44 115 GLU A CA 1
ATOM 916 C C . GLU A 1 115 ? 20.296 8.869 -20.864 1.00 82.44 115 GLU A C 1
ATOM 918 O O . GLU A 1 115 ? 20.634 8.129 -21.785 1.00 82.44 115 GLU A O 1
ATOM 923 N N . ALA A 1 116 ? 20.888 8.809 -19.666 1.00 84.75 116 ALA A N 1
ATOM 924 C CA . ALA A 1 116 ? 22.005 7.908 -19.381 1.00 84.75 116 ALA A CA 1
ATOM 925 C C . ALA A 1 116 ? 21.635 6.429 -19.615 1.00 84.75 116 ALA A C 1
ATOM 927 O O . ALA A 1 116 ? 22.394 5.684 -20.239 1.00 84.75 116 ALA A O 1
ATOM 928 N N . ARG A 1 117 ? 20.436 6.001 -19.183 1.00 84.50 117 ARG A N 1
ATOM 929 C CA . ARG A 1 117 ? 19.932 4.646 -19.472 1.00 84.50 117 ARG A CA 1
ATOM 930 C C . ARG A 1 117 ? 19.720 4.426 -20.963 1.00 84.50 117 ARG A C 1
ATOM 932 O O . ARG A 1 117 ? 20.065 3.362 -21.470 1.00 84.50 117 ARG A O 1
ATOM 939 N N . LYS A 1 118 ? 19.157 5.408 -21.672 1.00 81.50 118 LYS A N 1
ATOM 940 C CA . LYS A 1 118 ? 18.914 5.327 -23.116 1.00 81.50 118 LYS A CA 1
ATOM 941 C C . LYS A 1 118 ? 20.225 5.136 -23.875 1.00 81.50 118 LYS A C 1
ATOM 943 O O . LYS A 1 118 ? 20.295 4.257 -24.729 1.00 81.50 118 LYS A O 1
ATOM 948 N N . GLU A 1 119 ? 21.272 5.881 -23.530 1.00 84.12 119 GLU A N 1
ATOM 949 C CA . GLU A 1 119 ? 22.607 5.730 -24.117 1.00 84.12 119 GLU A CA 1
ATOM 950 C C . GLU A 1 119 ? 23.217 4.349 -23.850 1.00 84.12 119 GLU A C 1
ATOM 952 O O . GLU A 1 119 ? 23.724 3.697 -24.768 1.00 84.12 119 GLU A O 1
ATOM 957 N N . GLU A 1 120 ? 23.145 3.868 -22.609 1.00 83.25 120 GLU A N 1
ATOM 958 C CA . GLU A 1 120 ? 23.660 2.548 -22.241 1.00 83.25 120 GLU A CA 1
ATOM 959 C C . GLU A 1 120 ? 22.906 1.427 -22.975 1.00 83.25 120 GLU A C 1
ATOM 961 O O . GLU A 1 120 ? 23.497 0.480 -23.501 1.00 83.25 120 GLU A O 1
ATOM 966 N N . MET A 1 121 ? 21.590 1.581 -23.103 1.00 81.19 121 MET A N 1
ATOM 967 C CA . MET A 1 121 ? 20.726 0.646 -23.805 1.00 81.19 121 MET A CA 1
ATOM 968 C C . MET A 1 121 ? 20.964 0.703 -25.326 1.00 81.19 121 MET A C 1
ATOM 970 O O . MET A 1 121 ? 21.007 -0.341 -25.979 1.00 81.19 121 MET A O 1
ATOM 974 N N . ASN A 1 122 ? 21.198 1.888 -25.910 1.00 83.94 122 ASN A N 1
ATOM 975 C CA . ASN A 1 122 ? 21.556 2.072 -27.326 1.00 83.94 122 ASN A CA 1
ATOM 976 C C . ASN A 1 122 ? 22.792 1.254 -27.714 1.00 83.94 122 ASN A C 1
ATOM 978 O O . ASN A 1 122 ? 22.777 0.610 -28.764 1.00 83.94 122 ASN A O 1
ATOM 982 N N . LYS A 1 123 ? 23.809 1.200 -26.842 1.00 83.94 123 LYS A N 1
ATOM 983 C CA . LYS A 1 123 ? 25.020 0.388 -27.056 1.00 83.94 123 LYS A CA 1
ATOM 984 C C . LYS A 1 123 ? 24.729 -1.116 -27.144 1.00 83.94 123 LYS A C 1
ATOM 986 O O . LYS A 1 123 ? 25.481 -1.833 -27.795 1.00 83.94 123 LYS A O 1
ATOM 991 N N . LYS A 1 124 ? 23.650 -1.602 -26.517 1.00 77.75 124 LYS A N 1
ATOM 992 C CA . LYS A 1 124 ? 23.320 -3.039 -26.439 1.00 77.75 124 LYS A CA 1
ATOM 993 C C . LYS A 1 124 ? 22.248 -3.511 -27.407 1.00 77.75 124 LYS A C 1
ATOM 995 O O . LYS A 1 124 ? 22.318 -4.637 -27.892 1.00 77.75 124 LYS A O 1
ATOM 1000 N N . PHE A 1 125 ? 21.236 -2.691 -27.663 1.00 78.44 125 PHE A N 1
ATOM 1001 C CA . PHE A 1 125 ? 20.054 -3.112 -28.423 1.00 78.44 125 PHE A CA 1
ATOM 1002 C C . PHE A 1 125 ? 19.856 -2.337 -29.724 1.00 78.44 125 PHE A C 1
ATOM 1004 O O . PHE A 1 125 ? 18.975 -2.700 -30.508 1.00 78.44 125 PHE A O 1
ATOM 1011 N N . GLY A 1 126 ? 20.665 -1.303 -29.960 1.00 83.56 126 GLY A N 1
ATOM 1012 C CA . GLY A 1 126 ? 20.483 -0.356 -31.050 1.00 83.56 126 GLY A CA 1
ATOM 1013 C C . GLY A 1 126 ? 19.393 0.676 -30.752 1.00 83.56 126 GLY A C 1
ATOM 1014 O O . GLY A 1 126 ? 18.426 0.419 -30.032 1.00 83.56 126 GLY A O 1
ATOM 1015 N N . GLU A 1 127 ? 19.536 1.850 -31.358 1.00 84.75 127 GLU A N 1
ATOM 1016 C CA . GLU A 1 127 ? 18.761 3.059 -31.058 1.00 84.75 127 GLU A CA 1
ATOM 1017 C C . GLU A 1 127 ? 17.237 2.851 -31.106 1.00 84.75 127 GLU A C 1
ATOM 1019 O O . GLU A 1 127 ? 16.534 3.059 -30.117 1.00 84.75 127 GLU A O 1
ATOM 1024 N N . LYS A 1 128 ? 16.719 2.309 -32.216 1.00 84.31 128 LYS A N 1
ATOM 1025 C CA . LYS A 1 128 ? 15.270 2.101 -32.413 1.00 84.31 128 LYS A CA 1
ATOM 1026 C C . LYS A 1 128 ? 14.644 1.095 -31.446 1.00 84.31 128 LYS A C 1
ATOM 1028 O O . LYS A 1 128 ? 13.426 1.089 -31.251 1.00 84.31 128 LYS A O 1
ATOM 1033 N N . ARG A 1 129 ? 15.418 0.142 -30.919 1.00 83.44 129 ARG A N 1
ATOM 1034 C CA . ARG A 1 129 ? 14.895 -0.856 -29.973 1.00 83.44 129 ARG A CA 1
ATOM 1035 C C . ARG A 1 129 ? 14.909 -0.291 -28.561 1.00 83.44 129 ARG A C 1
ATOM 1037 O O . ARG A 1 129 ? 13.897 -0.404 -27.877 1.00 83.44 129 ARG A O 1
ATOM 1044 N N . SER A 1 130 ? 16.002 0.352 -28.175 1.00 83.75 130 SER A N 1
ATOM 1045 C CA . SER A 1 130 ? 16.146 1.030 -26.888 1.00 83.75 130 SER A CA 1
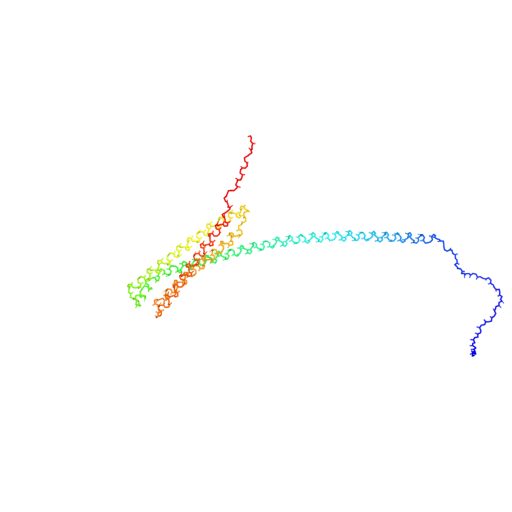ATOM 1046 C C . SER A 1 130 ? 15.106 2.124 -26.698 1.00 83.75 130 SER A C 1
ATOM 1048 O O . SER A 1 130 ? 14.444 2.160 -25.668 1.00 83.75 130 SER A O 1
ATOM 1050 N N . GLU A 1 131 ? 14.872 2.947 -27.721 1.00 86.75 131 GLU A N 1
ATOM 1051 C CA . GLU A 1 131 ? 13.854 3.993 -27.663 1.00 86.75 131 GLU A CA 1
ATOM 1052 C C . GLU A 1 131 ? 12.450 3.421 -27.420 1.00 86.75 131 GLU A C 1
ATOM 1054 O O . GLU A 1 131 ? 11.733 3.891 -26.540 1.00 86.75 131 GLU A O 1
ATOM 1059 N N . ARG A 1 132 ? 12.065 2.358 -28.139 1.00 86.88 132 ARG A N 1
ATOM 1060 C CA . ARG A 1 132 ? 10.759 1.706 -27.939 1.00 86.88 132 ARG A CA 1
ATOM 1061 C C . ARG A 1 132 ? 10.608 1.120 -26.538 1.00 86.88 132 ARG A C 1
ATOM 1063 O O . ARG A 1 132 ? 9.521 1.191 -25.968 1.00 86.88 132 ARG A O 1
ATOM 1070 N N . ILE A 1 133 ? 11.677 0.535 -26.000 1.00 86.38 133 ILE A N 1
ATOM 1071 C CA . ILE A 1 133 ? 11.683 -0.051 -24.657 1.00 86.38 133 ILE A CA 1
ATOM 1072 C C . ILE A 1 133 ? 11.546 1.048 -23.597 1.00 86.38 133 ILE A C 1
ATOM 1074 O O . ILE A 1 133 ? 10.662 0.939 -22.746 1.00 86.38 133 ILE A O 1
ATOM 1078 N N . GLU A 1 134 ? 12.336 2.123 -23.690 1.00 87.38 134 GLU A N 1
ATOM 1079 C CA . GLU A 1 134 ? 12.273 3.245 -22.742 1.00 87.38 134 GLU A CA 1
ATOM 1080 C C . GLU A 1 134 ? 10.903 3.916 -22.780 1.00 87.38 134 GLU A C 1
ATOM 1082 O O . GLU A 1 134 ? 10.278 4.107 -21.740 1.00 87.38 134 GLU A O 1
ATOM 1087 N N . GLN A 1 135 ? 10.376 4.196 -23.975 1.00 89.62 135 GLN A N 1
ATOM 1088 C CA . GLN A 1 135 ? 9.046 4.786 -24.121 1.00 89.62 135 GLN A CA 1
ATOM 1089 C C . GLN A 1 135 ? 7.950 3.893 -23.529 1.00 89.62 135 GLN A C 1
ATOM 1091 O O . GLN A 1 135 ? 7.020 4.396 -22.894 1.00 89.62 135 GLN A O 1
ATOM 1096 N N . PHE A 1 136 ? 8.026 2.575 -23.742 1.00 90.25 136 PHE A N 1
ATOM 1097 C CA . PHE A 1 136 ? 7.052 1.638 -23.188 1.00 90.25 136 PHE A CA 1
ATOM 1098 C C . PHE A 1 136 ? 7.108 1.619 -21.658 1.00 90.25 136 PHE A C 1
ATOM 1100 O O . PHE A 1 136 ? 6.074 1.774 -21.003 1.00 90.25 136 PHE A O 1
ATOM 1107 N N . PHE A 1 137 ? 8.308 1.472 -21.093 1.00 90.31 137 PHE A N 1
ATOM 1108 C CA . PHE A 1 137 ? 8.491 1.397 -19.649 1.00 90.31 137 PHE A CA 1
ATOM 1109 C C . PHE A 1 137 ? 8.123 2.720 -18.964 1.00 90.31 137 PHE A C 1
ATOM 1111 O O . PHE A 1 137 ? 7.393 2.708 -17.975 1.00 90.31 137 PHE A O 1
ATOM 1118 N N . ALA A 1 138 ? 8.518 3.862 -19.532 1.00 90.75 138 ALA A N 1
ATOM 1119 C CA . ALA A 1 138 ? 8.163 5.183 -19.017 1.00 90.75 138 ALA A CA 1
ATOM 1120 C C . ALA A 1 138 ? 6.641 5.399 -18.977 1.00 90.75 138 ALA A C 1
ATOM 1122 O O . ALA A 1 138 ? 6.102 5.786 -17.939 1.00 90.75 138 ALA A O 1
ATOM 1123 N N . LYS A 1 139 ? 5.923 5.070 -20.063 1.00 92.75 139 LYS A N 1
ATOM 1124 C CA . LYS A 1 139 ? 4.450 5.165 -20.109 1.00 92.75 139 LYS A CA 1
ATOM 1125 C C . LYS A 1 139 ? 3.778 4.253 -19.088 1.00 92.75 139 LYS A C 1
ATOM 1127 O O . LYS A 1 139 ? 2.743 4.600 -18.525 1.00 92.75 139 LYS A O 1
ATOM 1132 N N . MET A 1 140 ? 4.322 3.060 -18.886 1.00 93.12 140 MET A N 1
ATOM 1133 C CA . MET A 1 140 ? 3.804 2.108 -17.912 1.00 93.12 140 MET A CA 1
ATOM 1134 C C . MET A 1 140 ? 4.004 2.614 -16.479 1.00 93.12 140 MET A C 1
ATOM 1136 O O . MET A 1 140 ? 3.043 2.629 -15.712 1.00 93.12 140 MET A O 1
ATOM 1140 N N . VAL A 1 141 ? 5.209 3.083 -16.143 1.00 92.31 141 VAL A N 1
ATOM 1141 C CA . VAL A 1 141 ? 5.508 3.709 -14.848 1.00 92.31 141 VAL A CA 1
ATOM 1142 C C . VAL A 1 141 ? 4.561 4.874 -14.590 1.00 92.31 141 VAL A C 1
ATOM 1144 O O . VAL A 1 141 ? 3.913 4.905 -13.551 1.00 92.31 141 VAL A O 1
ATOM 1147 N N . GLU A 1 142 ? 4.409 5.781 -15.553 1.00 93.06 142 GLU A N 1
ATOM 1148 C CA . GLU A 1 142 ? 3.517 6.933 -15.432 1.00 93.06 142 GLU A CA 1
ATOM 1149 C C . GLU A 1 142 ? 2.061 6.521 -15.154 1.00 93.06 142 GLU A C 1
ATOM 1151 O O . GLU A 1 142 ? 1.388 7.125 -14.318 1.00 93.06 142 GLU A O 1
ATOM 1156 N N . LYS A 1 143 ? 1.562 5.474 -15.822 1.00 94.38 143 LYS A N 1
ATOM 1157 C CA . LYS A 1 143 ? 0.209 4.954 -15.577 1.00 94.38 143 LYS A CA 1
ATOM 1158 C C . LYS A 1 143 ? 0.050 4.416 -14.158 1.00 94.38 143 LYS A C 1
ATOM 1160 O O . LYS A 1 143 ? -0.967 4.710 -13.532 1.00 94.38 143 LYS A O 1
ATOM 1165 N N . PHE A 1 144 ? 1.022 3.653 -13.658 1.00 94.75 144 PHE A N 1
ATOM 1166 C CA . PHE A 1 144 ? 0.970 3.134 -12.292 1.00 94.75 144 PHE A CA 1
ATOM 1167 C C . PHE A 1 144 ? 1.095 4.243 -11.254 1.00 94.75 144 PHE A C 1
ATOM 1169 O O . PHE A 1 144 ? 0.306 4.259 -10.319 1.00 94.75 144 PHE A O 1
ATOM 1176 N N . GLU A 1 145 ? 1.992 5.211 -11.455 1.00 92.88 145 GLU A N 1
ATOM 1177 C CA . GLU A 1 145 ? 2.108 6.390 -10.588 1.00 92.88 145 GLU A CA 1
ATOM 1178 C C . GLU A 1 145 ? 0.774 7.127 -10.476 1.00 92.88 145 GLU A C 1
ATOM 1180 O O . GLU A 1 145 ? 0.272 7.330 -9.377 1.00 92.88 145 GLU A O 1
ATOM 1185 N N . ARG A 1 146 ? 0.135 7.434 -11.610 1.00 95.25 146 ARG A N 1
ATOM 1186 C CA . ARG A 1 146 ? -1.179 8.092 -11.615 1.00 95.25 146 ARG A CA 1
ATOM 1187 C C . ARG A 1 146 ? -2.266 7.247 -10.949 1.00 95.25 146 ARG A C 1
ATOM 1189 O O . ARG A 1 146 ? -3.159 7.798 -10.309 1.00 95.25 146 ARG A O 1
ATOM 1196 N N . ALA A 1 147 ? -2.240 5.928 -11.139 1.00 96.00 147 ALA A N 1
ATOM 1197 C CA . ALA A 1 147 ? -3.212 5.028 -10.525 1.00 96.00 147 ALA A CA 1
ATOM 1198 C C . ALA A 1 147 ? -3.055 4.996 -8.999 1.00 96.00 147 ALA A C 1
ATOM 1200 O O . ALA A 1 147 ? -4.050 5.136 -8.292 1.00 96.00 147 ALA A O 1
ATOM 1201 N N . ILE A 1 148 ? -1.821 4.871 -8.510 1.00 94.31 148 ILE A N 1
ATOM 1202 C CA . ILE A 1 148 ? -1.478 4.902 -7.086 1.00 94.31 148 ILE A CA 1
ATOM 1203 C C . ILE A 1 148 ? -1.874 6.252 -6.477 1.00 94.31 148 ILE A C 1
ATOM 1205 O O . ILE A 1 148 ? -2.639 6.267 -5.517 1.00 94.31 148 ILE A O 1
ATOM 1209 N N . ASP A 1 149 ? -1.473 7.374 -7.086 1.00 92.81 149 ASP A N 1
ATOM 1210 C CA . ASP A 1 149 ? -1.796 8.725 -6.599 1.00 92.81 149 ASP A CA 1
ATOM 1211 C C . ASP A 1 149 ? -3.331 8.922 -6.487 1.00 92.81 149 ASP A C 1
ATOM 1213 O O . ASP A 1 149 ? -3.851 9.501 -5.525 1.00 92.81 149 ASP A O 1
ATOM 1217 N N . ARG A 1 150 ? -4.099 8.382 -7.448 1.00 95.25 150 ARG A N 1
ATOM 1218 C CA . ARG A 1 150 ? -5.572 8.399 -7.416 1.00 95.25 150 ARG A CA 1
ATOM 1219 C C . ARG A 1 150 ? -6.146 7.521 -6.300 1.00 95.25 150 ARG A C 1
ATOM 1221 O O . ARG A 1 150 ? -7.144 7.917 -5.693 1.00 95.25 150 ARG A O 1
ATOM 1228 N N . LEU A 1 151 ? -5.575 6.338 -6.065 1.00 95.75 151 LEU A N 1
ATOM 1229 C CA . LEU A 1 151 ? -6.000 5.436 -4.991 1.00 95.75 151 LEU A CA 1
ATOM 1230 C C . LEU A 1 151 ? -5.723 6.047 -3.614 1.00 95.75 151 LEU A C 1
ATOM 1232 O O . LEU A 1 151 ? -6.607 5.988 -2.763 1.00 95.75 151 LEU A O 1
ATOM 1236 N N . ASP A 1 152 ? -4.571 6.692 -3.420 1.00 92.75 152 ASP A N 1
ATOM 1237 C CA . ASP A 1 152 ? -4.225 7.358 -2.158 1.00 92.75 152 ASP A CA 1
ATOM 1238 C C . ASP A 1 152 ? -5.182 8.527 -1.879 1.00 92.75 152 ASP A C 1
ATOM 1240 O O . ASP A 1 152 ? -5.825 8.577 -0.831 1.00 92.75 152 ASP A O 1
ATOM 1244 N N . THR A 1 153 ? -5.433 9.374 -2.886 1.00 92.69 153 THR A N 1
ATOM 1245 C CA . THR A 1 153 ? -6.428 10.461 -2.788 1.00 92.69 153 THR A CA 1
ATOM 1246 C C . THR A 1 153 ? -7.827 9.935 -2.430 1.00 92.69 153 THR A C 1
ATOM 1248 O O . THR A 1 153 ? -8.593 10.579 -1.706 1.00 92.69 153 THR A O 1
ATOM 1251 N N . LEU A 1 154 ? -8.218 8.776 -2.970 1.00 93.81 154 LEU A N 1
ATOM 1252 C CA . LEU A 1 154 ? -9.505 8.158 -2.653 1.00 93.81 154 LEU A CA 1
ATOM 1253 C C . LEU A 1 154 ? -9.522 7.607 -1.220 1.00 93.81 154 LEU A C 1
ATOM 1255 O O . LEU A 1 154 ? -10.510 7.813 -0.514 1.00 93.81 154 LEU A O 1
ATOM 1259 N N . ALA A 1 155 ? -8.441 6.957 -0.787 1.00 93.94 155 ALA A N 1
ATOM 1260 C CA . ALA A 1 155 ? -8.282 6.455 0.572 1.00 93.94 155 ALA A CA 1
ATOM 1261 C C . ALA A 1 155 ? -8.381 7.589 1.606 1.00 93.94 155 ALA A C 1
ATOM 1263 O O . ALA A 1 155 ? -9.102 7.445 2.592 1.00 93.94 155 ALA A O 1
ATOM 1264 N N . GLU A 1 156 ? -7.753 8.740 1.351 1.00 92.00 156 GLU A N 1
ATOM 1265 C CA . GLU A 1 156 ? -7.850 9.932 2.205 1.00 92.00 156 GLU A CA 1
ATOM 1266 C C . GLU A 1 156 ? -9.290 10.446 2.317 1.00 92.00 156 GLU A C 1
ATOM 1268 O O . GLU A 1 156 ? -9.807 10.636 3.418 1.00 92.00 156 GLU A O 1
ATOM 1273 N N . LYS A 1 157 ? -9.991 10.597 1.186 1.00 91.31 157 LYS A N 1
ATOM 1274 C CA . LYS A 1 157 ? -11.398 11.035 1.181 1.00 91.31 157 LYS A CA 1
ATOM 1275 C C . LYS A 1 157 ? -12.306 10.069 1.941 1.00 91.31 157 LYS A C 1
ATOM 1277 O O . LYS A 1 157 ? -13.242 10.504 2.616 1.00 91.31 157 LYS A O 1
ATOM 1282 N N . ILE A 1 158 ? -12.061 8.765 1.817 1.00 91.88 158 ILE A N 1
ATOM 1283 C CA . ILE A 1 158 ? -12.803 7.735 2.551 1.00 91.88 158 ILE A CA 1
ATOM 1284 C C . ILE A 1 158 ? -12.479 7.810 4.045 1.00 91.88 158 ILE A C 1
ATOM 1286 O O . ILE A 1 158 ? -13.410 7.782 4.846 1.00 91.88 158 ILE A O 1
ATOM 1290 N N . GLN A 1 159 ? -11.211 7.994 4.426 1.00 91.81 159 GLN A N 1
ATOM 1291 C CA . GLN A 1 159 ? -10.806 8.184 5.822 1.00 91.81 159 GLN A CA 1
ATOM 1292 C C . GLN A 1 159 ? -11.556 9.354 6.464 1.00 91.81 159 GLN A C 1
ATOM 1294 O O . GLN A 1 159 ? -12.109 9.205 7.552 1.00 91.81 159 GLN A O 1
ATOM 1299 N N . THR A 1 160 ? -11.634 10.500 5.779 1.00 91.12 160 THR A N 1
ATOM 1300 C CA . THR A 1 160 ? -12.385 11.666 6.267 1.00 91.12 160 THR A CA 1
ATOM 1301 C C . THR A 1 160 ? -13.859 11.332 6.498 1.00 91.12 160 THR A C 1
ATOM 1303 O O . THR A 1 160 ? -14.423 11.708 7.524 1.00 91.12 160 THR A O 1
ATOM 1306 N N . ARG A 1 161 ? -14.491 10.597 5.573 1.00 89.00 161 ARG A N 1
ATOM 1307 C CA . ARG A 1 161 ? -15.902 10.193 5.697 1.00 89.00 161 ARG A CA 1
ATOM 1308 C C . ARG A 1 161 ? -16.129 9.208 6.838 1.00 89.00 161 ARG A C 1
ATOM 1310 O O . ARG A 1 161 ? -17.103 9.367 7.566 1.00 89.00 161 ARG A O 1
ATOM 1317 N N . ILE A 1 162 ? -15.237 8.233 7.000 1.00 89.50 162 ILE A N 1
ATOM 1318 C CA . ILE A 1 162 ? -15.278 7.273 8.105 1.00 89.50 162 ILE A CA 1
ATOM 1319 C C . ILE A 1 162 ? -15.163 8.011 9.440 1.00 89.50 162 ILE A C 1
ATOM 1321 O O . ILE A 1 162 ? -16.022 7.837 10.296 1.00 89.50 162 ILE A O 1
ATOM 1325 N N . ASN A 1 163 ? -14.178 8.901 9.590 1.00 87.56 163 ASN A N 1
ATOM 1326 C CA . ASN A 1 163 ? -13.981 9.661 10.827 1.00 87.56 163 ASN A CA 1
ATOM 1327 C C . ASN A 1 163 ? -15.209 10.517 11.171 1.00 87.56 163 ASN A C 1
ATOM 1329 O O . ASN A 1 163 ? -15.644 10.539 12.321 1.00 87.56 163 ASN A O 1
ATOM 1333 N N . ALA A 1 164 ? -15.804 11.176 10.171 1.00 87.19 164 ALA A N 1
ATOM 1334 C CA . ALA A 1 164 ? -17.037 11.936 10.356 1.00 87.19 164 ALA A CA 1
ATOM 1335 C C . ALA A 1 164 ? -18.212 11.043 10.799 1.00 87.19 164 ALA A C 1
ATOM 1337 O O . ALA A 1 164 ? -19.019 11.454 11.627 1.00 87.19 164 ALA A O 1
ATOM 1338 N N . ALA A 1 165 ? -18.305 9.818 10.281 1.00 86.25 165 ALA A N 1
ATOM 1339 C CA . ALA A 1 165 ? -19.351 8.869 10.647 1.00 86.25 165 ALA A CA 1
ATOM 1340 C C . ALA A 1 165 ? -19.160 8.295 12.061 1.00 86.25 165 ALA A C 1
ATOM 1342 O O . ALA A 1 165 ? -20.127 8.192 12.816 1.00 86.25 165 ALA A O 1
ATOM 1343 N N . THR A 1 166 ? -17.918 7.990 12.442 1.00 85.44 166 THR A N 1
ATOM 1344 C CA . THR A 1 166 ? -17.553 7.558 13.797 1.00 85.44 166 THR A CA 1
ATOM 1345 C C . THR A 1 166 ? -17.872 8.650 14.819 1.00 85.44 166 THR A C 1
ATOM 1347 O O . THR A 1 166 ? -18.436 8.363 15.872 1.00 85.44 166 THR A O 1
ATOM 1350 N N . ALA A 1 167 ? -17.610 9.920 14.486 1.00 83.19 167 ALA A N 1
ATOM 1351 C CA . ALA A 1 167 ? -17.983 11.060 15.328 1.00 83.19 167 ALA A CA 1
ATOM 1352 C C . ALA A 1 167 ? -19.508 11.222 15.488 1.00 83.19 167 ALA A C 1
ATOM 1354 O O . ALA A 1 167 ? -19.971 11.743 16.497 1.00 83.19 167 ALA A O 1
ATOM 1355 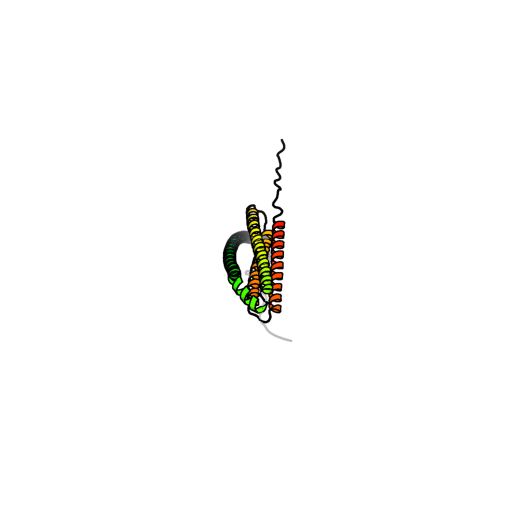N N . GLN A 1 168 ? -20.297 10.737 14.524 1.00 85.56 168 GLN A N 1
ATOM 1356 C CA . GLN A 1 168 ? -21.762 10.662 14.606 1.00 85.56 168 GLN A CA 1
ATOM 1357 C C . GLN A 1 168 ? -22.262 9.417 15.366 1.00 85.56 168 GLN A C 1
ATOM 1359 O O . GLN A 1 168 ? -23.462 9.148 15.367 1.00 85.56 168 GLN A O 1
ATOM 1364 N N . GLY A 1 169 ? -21.369 8.633 15.980 1.00 83.31 169 GLY A N 1
ATOM 1365 C CA . GLY A 1 169 ? -21.718 7.437 16.750 1.00 83.31 169 GLY A CA 1
ATOM 1366 C C . GLY A 1 169 ? -22.062 6.206 15.906 1.00 83.31 169 GLY A C 1
ATOM 1367 O O . GLY A 1 169 ? -22.598 5.238 16.441 1.00 83.31 169 GLY A O 1
ATOM 1368 N N . LYS A 1 170 ? -21.773 6.215 14.598 1.00 85.38 170 LYS A N 1
ATOM 1369 C CA . LYS A 1 170 ? -21.962 5.039 13.735 1.00 85.38 170 LYS A CA 1
ATOM 1370 C C . LYS A 1 170 ? -20.791 4.070 13.905 1.00 85.38 170 LYS A C 1
ATOM 1372 O O . LYS A 1 170 ? -19.639 4.497 13.936 1.00 85.38 170 LYS A O 1
ATOM 1377 N N . ASP A 1 171 ? -21.078 2.771 13.956 1.00 86.69 171 ASP A N 1
ATOM 1378 C CA . ASP A 1 171 ? -20.035 1.743 13.966 1.00 86.69 171 ASP A CA 1
ATOM 1379 C C . ASP A 1 171 ? -19.363 1.655 12.589 1.00 86.69 171 ASP A C 1
ATOM 1381 O O . ASP A 1 171 ? -19.995 1.325 11.586 1.00 86.69 171 ASP A O 1
ATOM 1385 N N . MET A 1 172 ? -18.071 1.979 12.552 1.00 87.69 172 MET A N 1
ATOM 1386 C CA . MET A 1 172 ? -17.237 1.974 11.349 1.00 87.69 172 MET A CA 1
ATOM 1387 C C . MET A 1 172 ? -16.092 0.960 11.442 1.00 87.69 172 MET A C 1
ATOM 1389 O O . MET A 1 172 ? -15.117 1.058 10.697 1.00 87.69 172 MET A O 1
ATOM 1393 N N . THR A 1 173 ? -16.181 -0.016 12.349 1.00 88.75 173 THR A N 1
ATOM 1394 C CA . THR A 1 173 ? -15.093 -0.967 12.627 1.00 88.75 173 THR A CA 1
ATOM 1395 C C . THR A 1 173 ? -14.621 -1.688 11.359 1.00 88.75 173 THR A C 1
ATOM 1397 O O . THR A 1 173 ? -13.426 -1.695 11.057 1.00 88.75 173 THR A O 1
ATOM 1400 N N . ASN A 1 174 ? -15.555 -2.210 10.556 1.00 88.12 174 ASN A N 1
ATOM 1401 C CA . ASN A 1 174 ? -15.232 -2.904 9.302 1.00 88.12 174 ASN A CA 1
ATOM 1402 C C . ASN A 1 174 ? -14.659 -1.957 8.239 1.00 88.12 174 ASN A C 1
ATOM 1404 O O . ASN A 1 174 ? -13.683 -2.294 7.567 1.00 88.12 174 ASN A O 1
ATOM 1408 N N . ALA A 1 175 ? -15.203 -0.741 8.137 1.00 90.25 175 ALA A N 1
ATOM 1409 C CA . ALA A 1 175 ? -14.716 0.262 7.199 1.00 90.25 175 ALA A CA 1
ATOM 1410 C C . ALA A 1 175 ? -13.272 0.687 7.528 1.00 90.25 175 ALA A C 1
ATOM 1412 O O . ALA A 1 175 ? -12.438 0.766 6.626 1.00 90.25 175 ALA A O 1
ATOM 1413 N N . HIS A 1 176 ? -12.943 0.885 8.811 1.00 88.88 176 HIS A N 1
ATOM 1414 C CA . HIS A 1 176 ? -11.574 1.155 9.262 1.00 88.88 176 HIS A CA 1
ATOM 1415 C C . HIS A 1 176 ? -10.619 0.003 8.925 1.00 88.88 176 HIS A C 1
ATOM 1417 O O . HIS A 1 176 ? -9.528 0.246 8.407 1.00 88.88 176 HIS A O 1
ATOM 1423 N N . ALA A 1 177 ? -11.030 -1.244 9.173 1.00 90.06 177 ALA A N 1
ATOM 1424 C CA . ALA A 1 177 ? -10.216 -2.416 8.864 1.00 90.06 177 ALA A CA 1
ATOM 1425 C C . ALA A 1 177 ? -9.948 -2.542 7.353 1.00 90.06 177 ALA A C 1
ATOM 1427 O O . ALA A 1 177 ? -8.797 -2.665 6.932 1.00 90.06 177 ALA A O 1
ATOM 1428 N N . ASN A 1 178 ? -10.989 -2.430 6.524 1.00 90.44 178 ASN A N 1
ATOM 1429 C CA . ASN A 1 178 ? -10.856 -2.518 5.070 1.00 90.44 178 ASN A CA 1
ATOM 1430 C C . ASN A 1 178 ? -10.054 -1.348 4.481 1.00 90.44 178 ASN A C 1
ATOM 1432 O O . ASN A 1 178 ? -9.269 -1.551 3.553 1.00 90.44 178 ASN A O 1
ATOM 1436 N N . LEU A 1 179 ? -10.182 -0.140 5.043 1.00 93.25 179 LEU A N 1
ATOM 1437 C CA . LEU A 1 179 ? -9.361 0.999 4.631 1.00 93.25 179 LEU A CA 1
ATOM 1438 C C . LEU A 1 179 ? -7.878 0.774 4.950 1.00 93.25 179 LEU A C 1
ATOM 1440 O O . LEU A 1 179 ? -7.023 1.089 4.125 1.00 93.25 179 LEU A O 1
ATOM 1444 N N . ALA A 1 180 ? -7.566 0.193 6.111 1.00 91.81 180 ALA A N 1
ATOM 1445 C CA . ALA A 1 180 ? -6.192 -0.144 6.465 1.00 91.81 180 ALA A CA 1
ATOM 1446 C C . ALA A 1 180 ? -5.594 -1.184 5.502 1.00 91.81 180 ALA A C 1
ATOM 1448 O O . ALA A 1 180 ? -4.442 -1.035 5.092 1.00 91.81 180 ALA A O 1
ATOM 1449 N N . VAL A 1 181 ? -6.382 -2.184 5.086 1.00 93.25 181 VAL A N 1
ATOM 1450 C CA . VAL A 1 181 ? -5.978 -3.153 4.051 1.00 93.25 181 VAL A CA 1
ATOM 1451 C C . VAL A 1 181 ? -5.708 -2.449 2.722 1.00 93.25 181 VAL A C 1
ATOM 1453 O O . VAL A 1 181 ? -4.673 -2.690 2.101 1.00 93.25 181 VAL A O 1
ATOM 1456 N N . ALA A 1 182 ? -6.600 -1.553 2.294 1.00 94.81 182 ALA A N 1
ATOM 1457 C CA . ALA A 1 182 ? -6.420 -0.797 1.060 1.00 94.81 182 ALA A CA 1
ATOM 1458 C C . ALA A 1 182 ? -5.138 0.047 1.077 1.00 94.81 182 ALA A C 1
ATOM 1460 O O . ALA A 1 182 ? -4.364 -0.007 0.125 1.00 94.81 182 ALA A O 1
ATOM 1461 N N . GLN A 1 183 ? -4.885 0.772 2.170 1.00 93.31 183 GLN A N 1
ATOM 1462 C CA . GLN A 1 183 ? -3.661 1.557 2.360 1.00 93.31 183 GLN A CA 1
ATOM 1463 C C . GLN A 1 183 ? -2.408 0.675 2.296 1.00 93.31 183 GLN A C 1
ATOM 1465 O O . GLN A 1 183 ? -1.477 1.004 1.572 1.00 93.31 183 GLN A O 1
ATOM 1470 N N . GLY A 1 184 ? -2.412 -0.485 2.962 1.00 92.62 184 GLY A N 1
ATOM 1471 C CA . GLY A 1 184 ? -1.291 -1.426 2.885 1.00 92.62 184 GLY A CA 1
ATOM 1472 C C . GLY A 1 184 ? -1.015 -1.908 1.456 1.00 92.62 184 GLY A C 1
ATOM 1473 O O . GLY A 1 184 ? 0.138 -1.999 1.045 1.00 92.62 184 GLY A O 1
ATOM 1474 N N . LYS A 1 185 ? -2.061 -2.151 0.657 1.00 95.88 185 LYS A N 1
ATOM 1475 C CA . LYS A 1 185 ? -1.910 -2.536 -0.756 1.00 95.88 185 LYS A CA 1
ATOM 1476 C C . LYS A 1 185 ? -1.399 -1.405 -1.648 1.00 95.88 185 LYS A C 1
ATOM 1478 O O . LYS A 1 185 ? -0.654 -1.684 -2.586 1.00 95.88 185 LYS A O 1
ATOM 1483 N N . ILE A 1 186 ? -1.751 -0.155 -1.351 1.00 94.50 186 ILE A N 1
ATOM 1484 C CA . ILE A 1 186 ? -1.176 1.024 -2.018 1.00 94.50 186 ILE A CA 1
ATOM 1485 C C . ILE A 1 186 ? 0.329 1.098 -1.718 1.00 94.50 186 ILE A C 1
ATOM 1487 O O . ILE A 1 186 ? 1.123 1.161 -2.656 1.00 94.50 186 ILE A O 1
ATOM 1491 N N . ASP A 1 187 ? 0.726 0.966 -0.449 1.00 91.75 187 ASP A N 1
ATOM 1492 C CA . ASP A 1 187 ? 2.136 0.992 -0.030 1.00 91.75 187 ASP A CA 1
ATOM 1493 C C . ASP A 1 187 ? 2.951 -0.152 -0.678 1.00 91.75 187 ASP A C 1
ATOM 1495 O O . ASP A 1 187 ? 4.084 0.031 -1.130 1.00 91.75 187 ASP A O 1
ATOM 1499 N N . GLU A 1 188 ? 2.377 -1.358 -0.757 1.00 93.06 188 GLU A N 1
ATOM 1500 C CA . GLU A 1 188 ? 2.992 -2.503 -1.441 1.00 93.06 188 GLU A CA 1
ATOM 1501 C C . GLU A 1 188 ? 3.153 -2.269 -2.953 1.00 93.06 188 GLU A C 1
ATOM 1503 O O . GLU A 1 188 ? 4.151 -2.710 -3.536 1.00 93.06 188 GLU A O 1
ATOM 1508 N N . ALA A 1 189 ? 2.185 -1.607 -3.599 1.00 95.31 189 ALA A N 1
ATOM 1509 C CA . ALA A 1 189 ? 2.250 -1.261 -5.019 1.00 95.31 189 ALA A CA 1
ATOM 1510 C C . ALA A 1 189 ? 3.326 -0.201 -5.292 1.00 95.31 189 ALA A C 1
ATOM 1512 O O . ALA A 1 189 ? 4.067 -0.317 -6.270 1.00 95.31 189 ALA A O 1
ATOM 1513 N N . GLU A 1 190 ? 3.455 0.796 -4.414 1.00 92.69 190 GLU A N 1
ATOM 1514 C CA . GLU A 1 190 ? 4.504 1.816 -4.488 1.00 92.69 190 GLU A CA 1
ATOM 1515 C C . GLU A 1 190 ? 5.903 1.207 -4.398 1.00 92.69 190 GLU A C 1
ATOM 1517 O O . GLU A 1 190 ? 6.756 1.483 -5.248 1.00 92.69 190 GLU A O 1
ATOM 1522 N N . LYS A 1 191 ? 6.120 0.328 -3.414 1.00 91.81 191 LYS A N 1
ATOM 1523 C CA . LYS A 1 191 ? 7.382 -0.408 -3.255 1.00 91.81 191 LYS A CA 1
ATOM 1524 C C . LYS A 1 191 ? 7.681 -1.283 -4.468 1.00 91.81 191 LYS A C 1
ATOM 1526 O O . LYS A 1 191 ? 8.766 -1.190 -5.032 1.00 91.81 191 LYS A O 1
ATOM 1531 N N . GLY A 1 192 ? 6.699 -2.056 -4.935 1.00 93.69 192 GLY A N 1
ATOM 1532 C CA . GLY A 1 192 ? 6.873 -2.894 -6.123 1.00 93.69 192 GLY A CA 1
ATOM 1533 C C . GLY A 1 192 ? 7.226 -2.081 -7.375 1.00 93.69 192 GLY A C 1
ATOM 1534 O O . GLY A 1 192 ? 8.048 -2.508 -8.187 1.00 93.69 192 GLY A O 1
ATOM 1535 N N . LEU A 1 193 ? 6.658 -0.879 -7.526 1.00 93.69 193 LEU A N 1
ATOM 1536 C CA . LEU A 1 193 ? 6.980 0.009 -8.642 1.00 93.69 193 LEU A CA 1
ATOM 1537 C C . LEU A 1 193 ? 8.400 0.581 -8.525 1.00 93.69 193 LEU A C 1
ATOM 1539 O O . LEU A 1 193 ? 9.084 0.725 -9.541 1.00 93.69 193 LEU A O 1
ATOM 1543 N N . ALA A 1 194 ? 8.856 0.897 -7.311 1.00 91.81 194 ALA A N 1
ATOM 1544 C CA . ALA A 1 194 ? 10.239 1.291 -7.055 1.00 91.81 194 ALA A CA 1
ATOM 1545 C C . ALA A 1 194 ? 11.224 0.161 -7.400 1.00 91.81 194 ALA A C 1
ATOM 1547 O O . ALA A 1 194 ? 12.199 0.399 -8.117 1.00 91.81 194 ALA A O 1
ATOM 1548 N N . ASP A 1 195 ? 10.922 -1.074 -6.998 1.00 91.25 195 ASP A N 1
ATOM 1549 C CA . ASP A 1 195 ? 11.737 -2.249 -7.322 1.00 91.25 195 ASP A CA 1
ATOM 1550 C C . ASP A 1 195 ? 11.788 -2.502 -8.835 1.00 91.25 195 ASP A C 1
ATOM 1552 O O . ASP A 1 195 ? 12.858 -2.751 -9.398 1.00 91.25 195 ASP A O 1
ATOM 1556 N N . ALA A 1 196 ? 10.650 -2.366 -9.528 1.00 92.62 196 ALA A N 1
ATOM 1557 C CA . ALA A 1 196 ? 10.584 -2.493 -10.982 1.00 92.62 196 ALA A CA 1
ATOM 1558 C C . ALA A 1 196 ? 11.465 -1.449 -11.688 1.00 92.62 196 ALA A C 1
ATOM 1560 O O . ALA A 1 196 ? 12.180 -1.786 -12.634 1.00 92.62 196 ALA A O 1
ATOM 1561 N N . LYS A 1 197 ? 11.457 -0.192 -11.219 1.00 91.38 197 LYS A N 1
ATOM 1562 C CA . LYS A 1 197 ? 12.329 0.881 -11.730 1.00 91.38 197 LYS A CA 1
ATOM 1563 C C . LYS A 1 197 ? 13.807 0.572 -11.505 1.00 91.38 197 LYS A C 1
ATOM 1565 O O . LYS A 1 197 ? 14.606 0.749 -12.425 1.00 91.38 197 LYS A O 1
ATOM 1570 N N . ALA A 1 198 ? 14.165 0.100 -10.311 1.00 88.94 198 ALA A N 1
ATOM 1571 C CA . ALA A 1 198 ? 15.538 -0.265 -9.976 1.00 88.94 198 ALA A CA 1
ATOM 1572 C C . ALA A 1 198 ? 16.036 -1.416 -10.863 1.00 88.94 198 ALA A C 1
ATOM 1574 O O . ALA A 1 198 ? 17.093 -1.310 -11.480 1.00 88.94 198 ALA A O 1
ATOM 1575 N N . LYS A 1 199 ? 15.232 -2.475 -11.023 1.00 88.94 199 LYS A N 1
ATOM 1576 C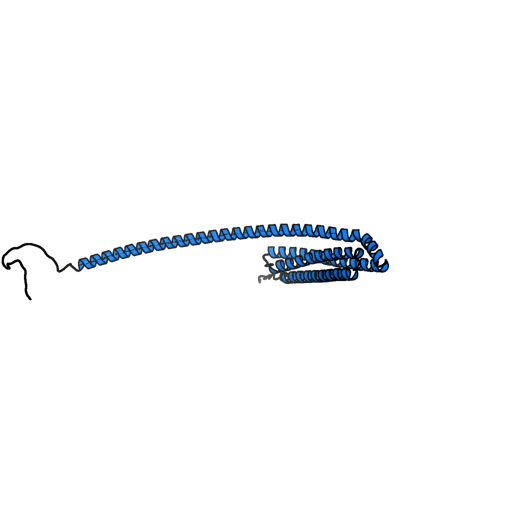 CA . LYS A 1 199 ? 15.573 -3.610 -11.895 1.00 88.94 199 LYS A CA 1
ATOM 1577 C C . LYS A 1 199 ? 15.641 -3.231 -13.366 1.00 88.94 199 LYS A C 1
ATOM 1579 O O . LYS A 1 199 ? 16.493 -3.745 -14.084 1.00 88.94 199 LYS A O 1
ATOM 1584 N N . TYR A 1 200 ? 14.786 -2.318 -13.813 1.00 89.06 200 TYR A N 1
ATOM 1585 C CA . TYR A 1 200 ? 14.852 -1.795 -15.171 1.00 89.06 200 TYR A CA 1
ATOM 1586 C C . TYR A 1 200 ? 16.151 -1.019 -15.423 1.00 89.06 200 TYR A C 1
ATOM 1588 O O . TYR A 1 200 ? 16.759 -1.178 -16.478 1.00 89.06 200 TYR A O 1
ATOM 1596 N N . ALA A 1 201 ? 16.636 -0.248 -14.445 1.00 85.31 201 ALA A N 1
ATOM 1597 C CA . ALA A 1 201 ? 17.910 0.459 -14.567 1.00 85.31 201 ALA A CA 1
ATOM 1598 C C . ALA A 1 201 ? 19.117 -0.486 -14.753 1.00 85.31 201 ALA A C 1
ATOM 1600 O O . ALA A 1 201 ? 20.090 -0.106 -15.392 1.00 85.31 201 ALA A O 1
ATOM 1601 N N . GLU A 1 202 ? 19.039 -1.738 -14.287 1.00 84.12 202 GLU A N 1
ATOM 1602 C CA . GLU A 1 202 ? 20.089 -2.754 -14.479 1.00 84.12 202 GLU A CA 1
AT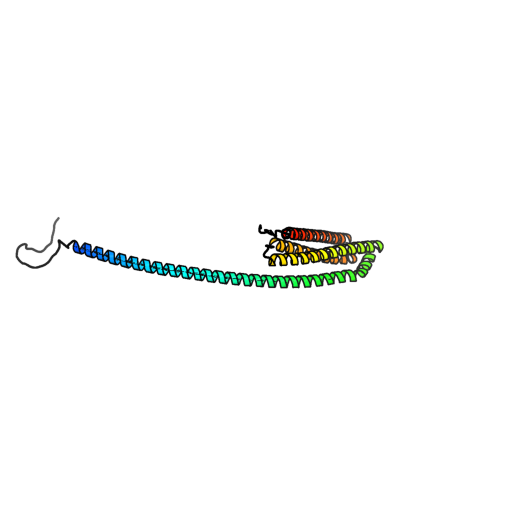OM 1603 C C . GLU A 1 202 ? 20.149 -3.329 -15.919 1.00 84.12 202 GLU A C 1
ATOM 1605 O O . GLU A 1 202 ? 21.095 -4.046 -16.266 1.00 84.12 202 GLU A O 1
ATOM 1610 N N . LEU A 1 203 ? 19.160 -3.055 -16.785 1.00 80.25 203 LEU A N 1
ATOM 1611 C CA . LEU A 1 203 ? 19.099 -3.624 -18.145 1.00 80.25 203 LEU A CA 1
ATOM 1612 C C . LEU A 1 203 ? 20.223 -3.127 -19.061 1.00 80.25 203 LEU A C 1
ATOM 1614 O O . LEU A 1 203 ? 20.717 -3.895 -19.888 1.00 80.25 203 LEU A O 1
ATOM 1618 N N . GLY A 1 204 ? 20.645 -1.870 -18.900 1.00 67.69 204 GLY A N 1
ATOM 1619 C CA . GLY A 1 204 ? 21.764 -1.288 -19.644 1.00 67.69 204 GLY A CA 1
ATOM 1620 C C . GLY A 1 204 ? 23.104 -1.947 -19.306 1.00 67.69 204 GLY A C 1
ATOM 1621 O O . GLY A 1 204 ? 23.949 -2.096 -20.183 1.00 67.69 204 GLY A O 1
ATOM 1622 N N . ALA A 1 205 ? 23.258 -2.480 -18.090 1.00 70.75 205 ALA A N 1
ATOM 1623 C CA . ALA A 1 205 ? 24.542 -2.931 -17.549 1.00 70.75 205 ALA A CA 1
ATOM 1624 C C . ALA A 1 205 ? 24.822 -4.437 -17.726 1.00 70.75 205 ALA A C 1
ATOM 1626 O O . ALA A 1 205 ? 25.975 -4.856 -17.779 1.00 70.75 205 ALA A O 1
ATOM 1627 N N . THR A 1 206 ? 23.804 -5.275 -17.955 1.00 69.69 206 THR A N 1
ATOM 1628 C CA . THR A 1 206 ? 23.951 -6.752 -17.934 1.00 69.69 206 THR A CA 1
ATOM 1629 C C . THR A 1 206 ? 24.039 -7.432 -19.312 1.00 69.69 206 THR A C 1
ATOM 1631 O O . THR A 1 206 ? 23.528 -6.912 -20.304 1.00 69.69 206 THR A O 1
ATOM 1634 N N . ALA A 1 207 ? 24.705 -8.593 -19.396 1.00 68.12 207 ALA A N 1
ATOM 1635 C CA . ALA A 1 207 ? 24.746 -9.426 -20.610 1.00 68.12 207 ALA A CA 1
ATOM 1636 C C . ALA A 1 207 ? 23.442 -10.233 -20.812 1.00 68.12 207 ALA A C 1
ATOM 1638 O O . ALA A 1 207 ? 22.978 -10.399 -21.940 1.00 68.12 207 ALA A O 1
ATOM 1639 N N . ASP A 1 208 ? 22.786 -10.643 -19.718 1.00 79.50 208 ASP A N 1
ATOM 1640 C CA . ASP A 1 208 ? 21.551 -11.448 -19.716 1.00 79.50 208 ASP A CA 1
ATOM 1641 C C . ASP A 1 208 ? 20.265 -10.607 -19.747 1.00 79.50 208 ASP A C 1
ATOM 1643 O O . ASP A 1 208 ? 19.346 -10.755 -18.932 1.00 79.50 208 ASP A O 1
ATOM 1647 N N . ALA A 1 209 ? 20.163 -9.734 -20.746 1.00 78.62 209 ALA A N 1
ATOM 1648 C CA . ALA A 1 209 ? 19.036 -8.822 -20.917 1.00 78.62 209 ALA A CA 1
ATOM 1649 C C . ALA A 1 209 ? 17.663 -9.516 -20.890 1.00 78.62 209 ALA A C 1
ATOM 1651 O O . ALA A 1 209 ? 16.717 -9.023 -20.279 1.00 78.62 209 ALA A O 1
ATOM 1652 N N . LYS A 1 210 ? 17.538 -10.684 -21.536 1.00 83.50 210 LYS A N 1
ATOM 1653 C CA . LYS A 1 210 ? 16.264 -11.417 -21.644 1.00 83.50 210 LYS A CA 1
ATOM 1654 C C . LYS A 1 210 ? 15.739 -11.868 -20.278 1.00 83.50 210 LYS A C 1
ATOM 1656 O O . LYS A 1 210 ? 14.538 -11.773 -20.033 1.00 83.50 210 LYS A O 1
ATOM 1661 N N . LYS A 1 211 ? 16.630 -12.327 -19.395 1.00 86.25 211 LYS A N 1
ATOM 1662 C CA . LYS A 1 211 ? 16.276 -12.740 -18.032 1.00 86.25 211 LYS A CA 1
ATOM 1663 C C . LYS A 1 211 ? 15.833 -11.534 -17.205 1.00 86.25 211 LYS A C 1
ATOM 1665 O O . LYS A 1 211 ? 14.774 -11.574 -16.589 1.00 86.25 211 LYS A O 1
ATOM 1670 N N . LYS A 1 212 ? 16.573 -10.426 -17.286 1.00 85.00 212 LYS A N 1
ATOM 1671 C CA . LYS A 1 212 ? 16.230 -9.174 -16.599 1.00 85.00 212 LYS A CA 1
ATOM 1672 C C . LYS A 1 212 ? 14.902 -8.578 -17.065 1.00 85.00 212 LYS A C 1
ATOM 1674 O O . LYS A 1 212 ? 14.112 -8.142 -16.236 1.00 85.00 212 LYS A O 1
ATOM 1679 N N . PHE A 1 213 ? 14.589 -8.644 -18.360 1.00 86.94 213 PHE A N 1
ATOM 1680 C CA . PHE A 1 213 ? 13.266 -8.253 -18.858 1.00 86.94 213 PHE A CA 1
ATOM 1681 C C . PHE A 1 213 ? 12.139 -9.105 -18.268 1.00 86.94 213 PHE A C 1
ATOM 1683 O O . PHE A 1 213 ? 11.069 -8.572 -17.980 1.00 86.94 213 PHE A O 1
ATOM 1690 N N . ALA A 1 214 ? 12.361 -10.409 -18.082 1.00 90.50 214 ALA A N 1
ATOM 1691 C CA . ALA A 1 214 ? 11.378 -11.281 -17.446 1.00 90.50 214 ALA A CA 1
ATOM 1692 C C . ALA A 1 214 ? 11.175 -10.923 -15.963 1.00 90.50 214 ALA A C 1
ATOM 1694 O O . ALA A 1 214 ? 10.033 -10.862 -15.516 1.00 90.50 214 ALA A O 1
ATOM 1695 N N . GLU A 1 215 ? 12.254 -10.612 -15.235 1.00 90.50 215 GLU A N 1
ATOM 1696 C CA . GLU A 1 215 ? 12.195 -10.129 -13.845 1.00 90.50 215 GLU A CA 1
ATOM 1697 C C . GLU A 1 215 ? 11.411 -8.810 -13.741 1.00 90.50 215 GLU A C 1
ATOM 1699 O O . GLU A 1 215 ? 10.470 -8.710 -12.955 1.00 90.50 215 GLU A O 1
ATOM 1704 N N . VAL A 1 216 ? 11.729 -7.823 -14.588 1.00 91.81 216 VAL A N 1
ATOM 1705 C CA . VAL A 1 216 ? 11.005 -6.541 -14.640 1.00 91.81 216 VAL A CA 1
ATOM 1706 C C . VAL A 1 216 ? 9.527 -6.765 -14.957 1.00 91.81 216 VAL A C 1
ATOM 1708 O O . VAL A 1 216 ? 8.661 -6.191 -14.302 1.00 91.81 216 VAL A O 1
ATOM 1711 N N . LYS A 1 217 ? 9.215 -7.625 -15.932 1.00 92.50 217 LYS A N 1
ATOM 1712 C CA . LYS A 1 217 ? 7.830 -7.951 -16.289 1.00 92.50 217 LYS A CA 1
ATOM 1713 C C . LYS A 1 217 ? 7.073 -8.578 -15.116 1.00 92.50 217 LYS A C 1
ATOM 1715 O O . LYS A 1 217 ? 5.927 -8.204 -14.890 1.00 92.50 217 LYS A O 1
ATOM 1720 N N . ALA A 1 218 ? 7.689 -9.505 -14.385 1.00 94.94 218 ALA A N 1
ATOM 1721 C CA . ALA A 1 218 ? 7.059 -10.142 -13.232 1.00 94.94 218 ALA A CA 1
ATOM 1722 C C . ALA A 1 218 ? 6.736 -9.118 -12.132 1.00 94.94 218 ALA A C 1
ATOM 1724 O O . ALA A 1 218 ? 5.612 -9.096 -11.638 1.00 94.94 218 ALA A O 1
ATOM 1725 N N . LEU A 1 219 ? 7.676 -8.215 -11.825 1.00 94.69 219 LEU A N 1
ATOM 1726 C CA . LEU A 1 219 ? 7.450 -7.129 -10.865 1.00 94.69 219 LEU A CA 1
ATOM 1727 C C . LEU A 1 219 ? 6.308 -6.209 -11.300 1.00 94.69 219 LEU A C 1
ATOM 1729 O O . LEU A 1 219 ? 5.461 -5.842 -10.498 1.00 94.69 219 LEU A O 1
ATOM 1733 N N . VAL A 1 220 ? 6.243 -5.875 -12.586 1.00 94.19 220 VAL A N 1
ATOM 1734 C CA . VAL A 1 220 ? 5.158 -5.058 -13.143 1.00 94.19 220 VAL A CA 1
ATOM 1735 C C . VAL A 1 220 ? 3.796 -5.735 -12.995 1.00 94.19 220 VAL A C 1
ATOM 1737 O O . VAL A 1 220 ? 2.823 -5.072 -12.648 1.00 94.19 220 VAL A O 1
ATOM 1740 N N . GLN A 1 221 ? 3.712 -7.038 -13.265 1.00 96.25 221 GLN A N 1
ATOM 1741 C CA . GLN A 1 221 ? 2.465 -7.795 -13.119 1.00 96.25 221 GLN A CA 1
ATOM 1742 C C . GLN A 1 221 ? 2.024 -7.880 -11.655 1.00 96.25 221 GLN A C 1
ATOM 1744 O O . GLN A 1 221 ? 0.836 -7.783 -11.358 1.00 96.25 221 GLN A O 1
ATOM 1749 N N . ASP A 1 222 ? 2.979 -8.010 -10.739 1.00 95.94 222 ASP A N 1
ATOM 1750 C CA . ASP A 1 222 ? 2.720 -7.971 -9.304 1.00 95.94 222 ASP A CA 1
ATOM 1751 C C . ASP A 1 222 ? 2.226 -6.583 -8.846 1.00 95.94 222 ASP A C 1
ATOM 1753 O O . ASP A 1 222 ? 1.226 -6.484 -8.134 1.00 95.94 222 ASP A O 1
ATOM 1757 N N . VAL A 1 223 ? 2.834 -5.494 -9.337 1.00 96.44 223 VAL A N 1
ATOM 1758 C CA . VAL A 1 223 ? 2.342 -4.119 -9.112 1.00 96.44 223 VAL A CA 1
ATOM 1759 C C . VAL A 1 223 ? 0.920 -3.953 -9.644 1.00 96.44 223 VAL A C 1
ATOM 1761 O O . VAL A 1 223 ? 0.065 -3.397 -8.955 1.00 96.44 223 VAL A O 1
ATOM 1764 N N . GLU A 1 224 ? 0.636 -4.460 -10.845 1.00 96.88 224 GLU A N 1
ATOM 1765 C CA . GLU A 1 224 ? -0.708 -4.432 -11.4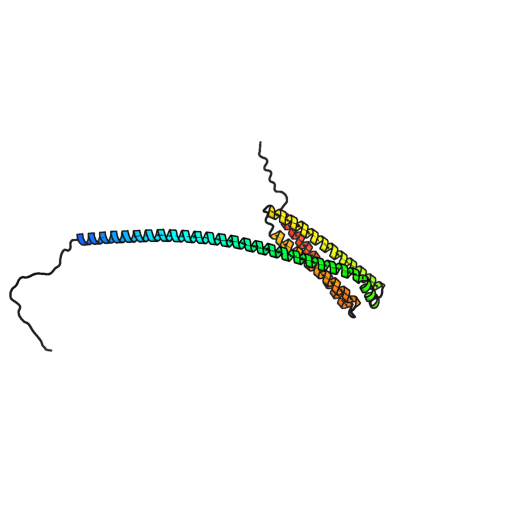22 1.00 96.88 224 GLU A CA 1
ATOM 1766 C C . GLU A 1 224 ? -1.727 -5.125 -10.514 1.00 96.88 224 GLU A C 1
ATOM 1768 O O . GLU A 1 224 ? -2.810 -4.580 -10.273 1.00 96.88 224 GLU A O 1
ATOM 1773 N N . GLN A 1 225 ? -1.382 -6.299 -9.984 1.00 97.75 225 GLN A N 1
ATOM 1774 C CA . GLN A 1 225 ? -2.255 -7.033 -9.080 1.00 97.75 225 GLN A CA 1
ATOM 1775 C C . GLN A 1 225 ? -2.487 -6.261 -7.778 1.00 97.75 225 GLN A C 1
ATOM 1777 O O . GLN A 1 225 ? -3.633 -6.090 -7.370 1.00 97.75 225 GLN A O 1
ATOM 1782 N N . LYS A 1 226 ? -1.435 -5.698 -7.176 1.00 97.06 226 LYS A N 1
ATOM 1783 C CA . LYS A 1 226 ? -1.545 -4.896 -5.948 1.00 97.06 226 LYS A CA 1
ATOM 1784 C C . LYS A 1 226 ? -2.412 -3.652 -6.131 1.00 97.06 226 LYS A C 1
ATOM 1786 O O . LYS A 1 226 ? -3.222 -3.344 -5.261 1.00 97.06 226 LYS A O 1
ATOM 1791 N N . VAL A 1 227 ? -2.318 -2.976 -7.278 1.00 97.25 227 VAL A N 1
ATOM 1792 C CA . VAL A 1 227 ? -3.191 -1.838 -7.620 1.00 97.25 227 VAL A CA 1
ATOM 1793 C C . VAL A 1 227 ? -4.657 -2.277 -7.732 1.00 97.25 227 VAL A C 1
ATOM 1795 O O . VAL A 1 227 ? -5.550 -1.582 -7.241 1.00 97.25 227 VAL A O 1
ATOM 1798 N N . LYS A 1 228 ? -4.929 -3.440 -8.339 1.00 97.69 228 LYS A N 1
ATOM 1799 C CA . LYS A 1 228 ? -6.290 -4.003 -8.413 1.00 97.69 228 LYS A CA 1
ATOM 1800 C C . LYS A 1 228 ? -6.821 -4.391 -7.035 1.00 97.69 228 LYS A C 1
ATOM 1802 O O . LYS A 1 228 ? -7.972 -4.084 -6.727 1.00 97.69 228 LYS A O 1
ATOM 1807 N N . ASP A 1 229 ? -5.991 -5.013 -6.207 1.00 96.81 229 ASP A N 1
ATOM 1808 C CA . ASP A 1 229 ? -6.354 -5.431 -4.854 1.00 96.81 229 ASP A CA 1
ATOM 1809 C C . ASP A 1 229 ? -6.626 -4.221 -3.952 1.00 96.81 229 ASP A C 1
ATOM 1811 O O . ASP A 1 229 ? -7.623 -4.204 -3.229 1.00 96.81 229 ASP A O 1
ATOM 1815 N N . ALA A 1 230 ? -5.802 -3.172 -4.054 1.00 96.50 230 ALA A N 1
ATOM 1816 C CA . ALA A 1 230 ? -6.027 -1.893 -3.387 1.00 96.50 230 ALA A CA 1
ATOM 1817 C C . ALA A 1 230 ? -7.375 -1.286 -3.792 1.00 96.50 230 ALA A C 1
ATOM 1819 O O . ALA A 1 230 ? -8.182 -0.925 -2.935 1.00 96.50 230 ALA A O 1
ATOM 1820 N N . HIS A 1 231 ? -7.661 -1.229 -5.095 1.00 96.94 231 HIS A N 1
ATOM 1821 C CA . HIS A 1 231 ? -8.949 -0.750 -5.590 1.00 96.94 231 HIS A CA 1
ATOM 1822 C C . HIS A 1 231 ? -10.119 -1.589 -5.054 1.00 96.94 231 HIS A C 1
ATOM 1824 O O . HIS A 1 231 ? -11.108 -1.033 -4.578 1.00 96.94 231 HIS A O 1
ATOM 1830 N N . ALA A 1 232 ? -10.015 -2.920 -5.089 1.00 96.56 232 ALA A N 1
ATOM 1831 C CA . ALA A 1 232 ? -11.051 -3.814 -4.577 1.00 96.56 232 ALA A CA 1
ATOM 1832 C C . ALA A 1 232 ? -11.297 -3.608 -3.073 1.00 96.56 232 ALA A C 1
ATOM 1834 O O . ALA A 1 232 ? -12.450 -3.574 -2.641 1.00 96.56 232 ALA A O 1
ATOM 1835 N N . ALA A 1 233 ? -10.236 -3.420 -2.285 1.00 94.81 233 ALA A N 1
ATOM 1836 C CA . ALA A 1 233 ? -10.340 -3.108 -0.865 1.00 94.81 233 ALA A CA 1
ATOM 1837 C C . ALA A 1 233 ? -11.034 -1.756 -0.627 1.00 94.81 233 ALA A C 1
ATOM 1839 O O . ALA A 1 233 ? -11.963 -1.700 0.174 1.00 94.81 233 ALA A O 1
ATOM 1840 N N . LEU A 1 234 ? -10.693 -0.703 -1.385 1.00 94.56 234 LEU A N 1
ATOM 1841 C CA . LEU A 1 234 ? -11.392 0.588 -1.295 1.00 94.56 234 LEU A CA 1
ATOM 1842 C C . LEU A 1 234 ? -12.876 0.470 -1.653 1.00 94.56 234 LEU A C 1
ATOM 1844 O O . LEU A 1 234 ? -13.715 1.087 -1.003 1.00 94.56 234 LEU A O 1
ATOM 1848 N N . VAL A 1 235 ? -13.225 -0.335 -2.659 1.00 95.12 235 VAL A N 1
ATOM 1849 C CA . VAL A 1 235 ? -14.631 -0.589 -3.008 1.00 95.12 235 VAL A CA 1
ATOM 1850 C C . VAL A 1 235 ? -15.365 -1.290 -1.863 1.00 95.12 235 VAL A C 1
ATOM 1852 O O . VAL A 1 235 ? -16.496 -0.910 -1.563 1.00 95.12 235 VAL A O 1
ATOM 1855 N N . ARG A 1 236 ? -14.734 -2.257 -1.184 1.00 91.88 236 ARG A N 1
ATOM 1856 C CA . ARG A 1 236 ? -15.303 -2.901 0.016 1.00 91.88 236 ARG A CA 1
ATOM 1857 C C . ARG A 1 236 ? -15.500 -1.898 1.149 1.00 91.88 236 ARG A C 1
ATOM 1859 O O . ARG A 1 236 ? -16.589 -1.834 1.703 1.00 91.88 236 ARG A O 1
ATOM 1866 N N . THR A 1 237 ? -14.517 -1.037 1.411 1.00 90.94 237 THR A N 1
ATOM 1867 C CA . THR A 1 237 ? -14.666 0.060 2.378 1.00 90.94 237 THR A CA 1
ATOM 1868 C C . THR A 1 237 ? -15.838 0.978 2.022 1.00 90.94 237 THR A C 1
ATOM 1870 O O . THR A 1 237 ? -16.615 1.379 2.887 1.00 90.94 237 THR A O 1
ATOM 1873 N N . ILE A 1 238 ? -16.005 1.309 0.738 1.00 88.88 238 ILE A N 1
ATOM 1874 C CA . ILE A 1 238 ? -17.150 2.104 0.283 1.00 88.88 238 ILE A CA 1
ATOM 1875 C C . ILE A 1 238 ? -18.459 1.346 0.524 1.00 88.88 238 ILE A C 1
ATOM 1877 O O . ILE A 1 238 ? -19.425 1.963 0.954 1.00 88.88 238 ILE A O 1
ATOM 1881 N N . ALA A 1 239 ? -18.511 0.036 0.279 1.00 87.94 239 ALA A N 1
ATOM 1882 C CA . ALA A 1 239 ? -19.696 -0.776 0.546 1.00 87.94 239 ALA A CA 1
ATOM 1883 C C . ALA A 1 239 ? -20.068 -0.781 2.040 1.00 87.94 239 ALA A C 1
ATOM 1885 O O . ALA A 1 239 ? -21.230 -0.554 2.362 1.00 87.94 239 ALA A O 1
ATOM 1886 N N . ASP A 1 240 ? -19.089 -0.912 2.939 1.00 85.06 240 ASP A N 1
ATOM 1887 C CA . ASP A 1 240 ? -19.313 -0.876 4.394 1.00 85.06 240 ASP A CA 1
ATOM 1888 C C . ASP A 1 240 ? -19.767 0.502 4.893 1.00 85.06 240 ASP A C 1
ATOM 1890 O O . ASP A 1 240 ? -20.491 0.619 5.878 1.00 85.06 240 ASP A O 1
ATOM 1894 N N . THR A 1 241 ? -19.382 1.567 4.186 1.00 81.00 241 THR A N 1
ATOM 1895 C CA . THR A 1 241 ? -19.885 2.928 4.444 1.00 81.00 241 THR A CA 1
ATOM 1896 C C . THR A 1 241 ? -21.224 3.208 3.747 1.00 81.00 241 THR A C 1
ATOM 1898 O O . THR A 1 241 ? -21.892 4.208 4.032 1.00 81.00 241 THR A O 1
ATOM 1901 N N . LYS A 1 242 ? -21.689 2.312 2.865 1.00 68.88 242 LYS A N 1
ATOM 1902 C CA . LYS A 1 242 ? -22.941 2.425 2.102 1.00 68.88 242 LYS A CA 1
ATOM 1903 C C . LYS A 1 242 ? -24.149 1.973 2.937 1.00 68.88 242 LYS A C 1
ATOM 1905 O O . LYS A 1 242 ? -24.899 1.084 2.572 1.00 68.88 242 LYS A O 1
ATOM 1910 N N . GLY A 1 243 ? -24.345 2.654 4.058 1.00 57.69 243 GLY A N 1
ATOM 1911 C CA . GLY A 1 243 ? -25.542 2.625 4.913 1.00 57.69 243 GLY A CA 1
ATOM 1912 C C . GLY A 1 243 ? -25.778 3.978 5.594 1.00 57.69 243 GLY A C 1
ATOM 1913 O O . GLY A 1 243 ? -26.598 4.117 6.492 1.00 57.69 243 GLY A O 1
ATOM 1914 N N . MET A 1 244 ? -25.021 5.000 5.180 1.00 58.38 244 MET A N 1
ATOM 1915 C CA . MET A 1 244 ? -25.014 6.329 5.785 1.00 58.38 244 MET A CA 1
ATOM 1916 C C . MET A 1 244 ? -26.084 7.276 5.214 1.00 58.38 244 MET A C 1
ATOM 1918 O O . MET A 1 244 ? -26.239 8.375 5.745 1.00 58.38 244 MET A O 1
ATOM 1922 N N . GLY A 1 245 ? -26.793 6.869 4.153 1.00 48.41 245 GLY A N 1
ATOM 1923 C CA . GLY A 1 245 ? -27.822 7.655 3.469 1.00 48.41 245 GLY A CA 1
ATOM 1924 C C . GLY A 1 245 ? -29.242 7.345 3.954 1.00 48.41 245 GLY A C 1
ATOM 1925 O O . GLY A 1 245 ? -29.760 6.271 3.679 1.00 48.41 245 GLY A O 1
ATOM 1926 N N . THR A 1 246 ? -29.831 8.329 4.641 1.00 44.53 246 THR A N 1
ATOM 1927 C CA . THR A 1 246 ? -31.264 8.574 4.913 1.00 44.53 246 THR A CA 1
ATOM 1928 C C . THR A 1 246 ? -32.113 7.451 5.527 1.00 44.53 246 THR A C 1
ATOM 1930 O O . THR A 1 246 ? -32.869 6.776 4.838 1.00 44.53 246 THR A O 1
ATOM 1933 N N . THR A 1 247 ? -32.167 7.432 6.859 1.00 40.06 247 THR A N 1
ATOM 1934 C CA . THR A 1 247 ? -33.442 7.306 7.588 1.00 40.06 247 THR A CA 1
ATOM 1935 C C . THR A 1 247 ? -33.546 8.448 8.591 1.00 40.06 247 THR A C 1
ATOM 1937 O O . THR A 1 247 ? -33.500 8.252 9.803 1.00 40.06 247 THR A O 1
ATOM 1940 N N . THR A 1 248 ? -33.676 9.674 8.086 1.00 39.31 248 THR A N 1
ATOM 1941 C CA . THR A 1 248 ? -34.395 10.704 8.836 1.00 39.31 248 THR A CA 1
ATOM 1942 C C . THR A 1 248 ? -35.868 10.351 8.677 1.00 39.31 248 THR A C 1
ATOM 1944 O O . THR A 1 248 ? -36.509 10.737 7.704 1.00 39.31 248 THR A O 1
ATOM 1947 N N . ALA A 1 249 ? -36.391 9.525 9.581 1.00 36.34 249 ALA A N 1
ATOM 1948 C CA . ALA A 1 249 ? -37.828 9.399 9.747 1.00 36.34 249 ALA A CA 1
ATOM 1949 C C . ALA A 1 249 ? -38.316 10.721 10.350 1.00 36.34 249 ALA A C 1
ATOM 1951 O O . ALA A 1 249 ? -38.360 10.888 11.565 1.00 36.34 249 ALA A O 1
ATOM 1952 N N . THR A 1 250 ? -38.625 11.702 9.504 1.00 39.75 250 THR A N 1
ATOM 1953 C CA . THR A 1 250 ? -39.494 12.811 9.895 1.00 39.75 250 THR A CA 1
ATOM 1954 C C . THR A 1 250 ? -40.884 12.228 10.111 1.00 39.75 250 THR A C 1
ATOM 1956 O O . THR A 1 250 ? -41.692 12.159 9.187 1.00 39.75 250 THR A O 1
ATOM 1959 N N . THR A 1 251 ? -41.155 11.755 11.327 1.00 42.75 251 THR A N 1
ATOM 1960 C CA . THR A 1 251 ? -42.522 11.591 11.816 1.00 42.75 251 THR A CA 1
ATOM 1961 C C . THR A 1 251 ? -43.116 12.986 11.932 1.00 42.75 251 THR A C 1
ATOM 1963 O O . THR A 1 251 ? -42.873 13.703 12.900 1.00 42.75 251 THR A O 1
ATOM 1966 N N . ASN A 1 252 ? -43.826 13.390 10.885 1.00 37.16 252 ASN A N 1
ATOM 1967 C CA . ASN A 1 252 ? -44.677 14.566 10.889 1.00 37.16 252 ASN A CA 1
ATOM 1968 C C . ASN A 1 252 ? -45.767 14.345 11.961 1.00 37.16 252 ASN A C 1
ATOM 1970 O O . ASN A 1 252 ? -46.451 13.320 11.883 1.00 37.16 252 ASN A O 1
ATOM 1974 N N . PRO A 1 253 ? -45.918 15.206 12.983 1.00 44.12 253 PRO A N 1
ATOM 1975 C CA . PRO A 1 253 ? -47.009 15.067 13.933 1.00 44.12 253 PRO A CA 1
ATOM 1976 C C . PRO A 1 253 ? -48.313 15.464 13.241 1.00 44.12 253 PRO A C 1
ATOM 1978 O O . PRO A 1 253 ? -48.433 16.565 12.706 1.00 44.12 253 PRO A O 1
ATOM 1981 N N . SER A 1 254 ? -49.269 14.539 13.236 1.00 41.47 254 SER A N 1
ATOM 1982 C CA . SER A 1 254 ? -50.637 14.768 12.786 1.00 41.47 254 SER A CA 1
ATOM 1983 C C . SER A 1 254 ? -51.246 15.987 13.488 1.00 41.47 254 SER A C 1
ATOM 1985 O O . SER A 1 254 ? -51.261 16.041 14.721 1.00 41.47 254 SER A O 1
ATOM 1987 N N . GLN A 1 255 ? -51.771 16.922 12.697 1.00 40.31 255 GLN A N 1
ATOM 1988 C CA . GLN A 1 255 ? -52.845 17.840 13.078 1.00 40.31 255 GLN A CA 1
ATOM 1989 C C . GLN A 1 255 ? -54.028 17.596 12.150 1.00 40.31 255 GLN A C 1
ATOM 1991 O O . GLN A 1 255 ? -53.772 17.350 10.948 1.00 40.31 255 GLN A O 1
#